Protein AF-A0A377V299-F1 (afdb_monomer)

Nearest PDB structures (foldseek):
  6hs7-assembly1_E  TM=8.917E-01  e=4.882E-14  Escherichia coli
  6ixh-assembly1_P  TM=7.081E-01  e=1.708E-14  Escherichia coli 55989
  6hs7-assembly1_e  TM=6.549E-01  e=1.265E-14  Escherichia coli
  4y7l-assembly1_A  TM=9.624E-01  e=2.281E-08  Escherichia coli 2-156-04_S3_C3
  4y7o-assembly2_B  TM=9.492E-01  e=3.954E-08  Escherichia coli 1-176-05_S3_C1

pLDDT: mean 81.47, std 17.48, range [29.92, 97.56]

InterPro domains:
 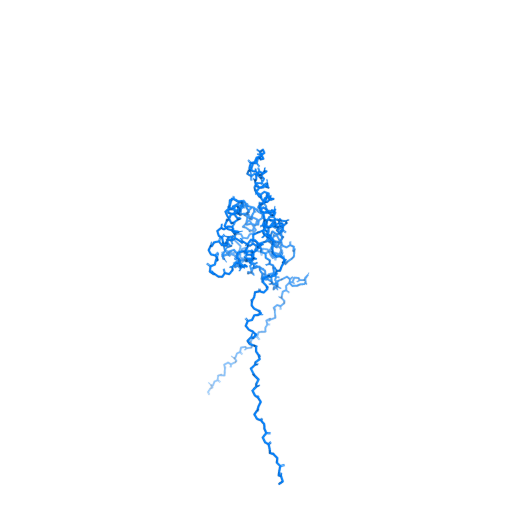 IPR048677 Type VI secretion system component TssM1, helical domain [PF21070] (110-214)
  IPR053156 Type VI secretion system TssM-like [PTHR36153] (18-220)

Mean predicted aligned error: 11.97 Å

Solvent-accessible surface area (backbone atoms only — not comparable to full-atom values): 13744 Å² total; per-residue (Å²): 136,90,85,85,87,82,91,75,91,80,90,77,75,86,83,84,76,83,78,79,80,68,63,94,81,76,48,70,70,60,50,54,52,46,54,48,52,50,50,53,54,52,49,51,27,70,69,38,98,53,34,67,62,47,32,36,54,53,32,45,30,39,29,35,54,70,47,61,68,64,57,51,41,39,53,50,18,46,52,56,16,59,68,63,37,79,93,36,35,70,59,23,38,60,71,41,30,43,63,52,51,55,55,43,54,68,38,38,58,68,29,53,52,54,48,51,53,47,47,41,64,72,45,50,53,54,48,46,74,68,38,66,71,12,24,91,81,29,102,45,94,44,71,49,57,64,74,63,50,44,53,36,38,28,85,81,74,3,54,53,42,44,45,44,61,59,54,28,42,28,31,35,44,74,58,91,68,36,69,43,71,32,75,81,62,28,75,86,66,76,78,58,68,66,58,50,51,52,56,32,52,42,34,51,49,25,58,62,52,54,53,81,95,50,88,62,72,84,82,84,84,78,85,78,80,79,79,78,80,79,81,81,128

Secondary structure (DSSP, 8-state):
------------------S----TT--HHHHHHHHHHHHHHHHHHHTSSSHHHHHHHHHHHHHTT--HHHHHHHHHHHHHHHHT-GGGHHHHIIIIIHHHHHHHHHHHHHHHHHHHHHHIIIIIHHHHHHHTT-BTTSS-SSBPPHHHHHHHH-TTTSHHHHHHHHHSTTTEEEETTEEEE-TTT-TT----HHHHHHHHHHHHHHHHH-STTSS---PPP-PPPP-------

Radius of gyration: 29.55 Å; Cα contacts (8 Å, |Δi|>4): 195; chains: 1; bounding box: 94×37×103 Å

Foldseek 3Di:
DDDDDDDDDDPDDDPPPPPDPLDPPQDPVVLVVLVVVVVVLLVCLVPDPHNPVSLLVVLQCLQLQNDPRLLVSLVSLQSQLVSVDPVCNVVSCVPRHVVSLVSCCVSHVVNVVVLVVVCCVQAVVVVCVQPPQAPPVDPHPHHGDPVSLCCAQACCRHSVNCSCNRRRVNQWDDDPLAIDGPPSSCSPPDDDPVVRVVNSVSSVVNCQQPPPDDGDDDDDDDDDDDPPDDDDD

Sequence (233 aa):
MTRSAHCSSWMGKNTGSNVMSADSTLSLQTYLTRITRVRLRLQQVANASDPQEMMQVLAQTVFQGKSVDLTDTQQYGSLISASLGEEWSGFGNTLFVQPLTQAWETVLLPSAASLNDKWRRSVVANWHTAFDGRFPFAASKSDASLPMLAEFVRKDSGRIERFLTTELNGVLHKEGSQWVPDKVNSHGLVFNPAFLRAINQLSQLSDILFTDGSQGSALSYRPGLPRRLSRHS

Organism: Klebsiella pneumoniae (NCBI:txid573)

Structure (mmCIF, N/CA/C/O backbone):
data_AF-A0A377V299-F1
#
_entry.id   AF-A0A377V299-F1
#
loop_
_atom_site.group_PDB
_atom_site.id
_atom_site.type_symbol
_atom_site.label_atom_id
_atom_site.label_alt_id
_atom_site.label_com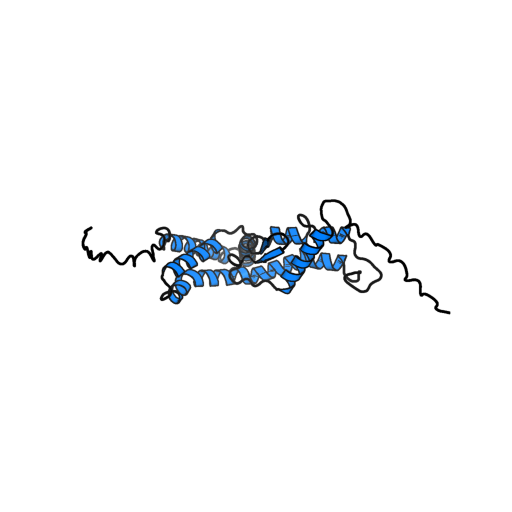p_id
_atom_site.label_asym_id
_atom_site.label_entity_id
_atom_site.label_seq_id
_atom_site.pdbx_PDB_ins_code
_atom_site.Cartn_x
_atom_site.Cartn_y
_atom_site.Cartn_z
_atom_site.occupancy
_atom_site.B_iso_or_equiv
_atom_site.auth_seq_id
_atom_site.auth_comp_id
_atom_site.auth_asym_id
_atom_site.auth_atom_id
_atom_site.pdbx_PDB_model_num
ATOM 1 N N . MET A 1 1 ? 35.468 -9.508 73.009 1.00 36.03 1 MET A N 1
ATOM 2 C CA . MET A 1 1 ? 34.507 -8.467 73.428 1.00 36.03 1 MET A CA 1
ATOM 3 C C . MET A 1 1 ? 33.203 -8.656 72.660 1.00 36.03 1 MET A C 1
ATOM 5 O O . MET A 1 1 ? 33.144 -8.373 71.478 1.00 36.03 1 MET A O 1
ATOM 9 N N . THR A 1 2 ? 32.240 -9.276 73.343 1.00 38.12 2 THR A N 1
ATOM 10 C CA . THR A 1 2 ? 30.799 -8.962 73.425 1.00 38.12 2 THR A CA 1
ATOM 11 C C . THR A 1 2 ? 30.045 -8.372 72.220 1.00 38.12 2 THR A C 1
ATOM 13 O O . THR A 1 2 ? 30.254 -7.213 71.882 1.00 38.12 2 THR A O 1
ATOM 16 N N . ARG A 1 3 ? 29.027 -9.112 71.740 1.00 33.38 3 ARG A N 1
ATOM 17 C CA . ARG A 1 3 ? 27.574 -8.771 71.650 1.00 33.38 3 ARG A CA 1
ATOM 18 C C . ARG A 1 3 ? 26.946 -9.552 70.483 1.00 33.38 3 ARG A C 1
ATOM 20 O O . ARG A 1 3 ? 27.428 -9.465 69.368 1.00 33.38 3 ARG A O 1
ATOM 27 N N . SER A 1 4 ? 26.045 -10.501 70.732 1.00 35.62 4 SER A N 1
ATOM 28 C CA . SER A 1 4 ? 24.626 -10.385 71.130 1.00 35.62 4 SER A CA 1
ATOM 29 C C . SER A 1 4 ? 23.685 -10.395 69.920 1.00 35.62 4 SER A C 1
ATOM 31 O O . SER A 1 4 ? 23.888 -9.678 68.949 1.00 35.62 4 SER A O 1
ATOM 33 N N . ALA A 1 5 ? 22.671 -11.250 70.050 1.00 41.12 5 ALA A N 1
ATOM 34 C CA . ALA A 1 5 ? 21.601 -11.610 69.129 1.00 41.12 5 ALA A CA 1
ATOM 35 C C . ALA A 1 5 ? 20.814 -10.436 68.522 1.00 41.12 5 ALA A C 1
ATOM 37 O O . ALA A 1 5 ? 20.719 -9.385 69.145 1.00 41.12 5 ALA A O 1
ATOM 38 N N . HIS A 1 6 ? 20.141 -10.680 67.390 1.00 40.47 6 HIS A N 1
ATOM 39 C CA . HIS A 1 6 ? 18.683 -10.518 67.295 1.00 40.47 6 HIS A CA 1
ATOM 40 C C . HIS A 1 6 ? 18.124 -11.155 66.012 1.00 40.47 6 HIS A C 1
ATOM 42 O O . HIS A 1 6 ? 18.450 -10.762 64.896 1.00 40.47 6 HIS A O 1
ATOM 48 N N . CYS A 1 7 ? 17.253 -12.145 66.204 1.00 37.38 7 CYS A N 1
ATOM 49 C CA . CYS A 1 7 ? 16.296 -12.616 65.214 1.00 37.38 7 CYS A CA 1
ATOM 50 C C . CYS A 1 7 ? 15.138 -11.611 65.170 1.00 37.38 7 CYS A C 1
ATOM 52 O O . CYS A 1 7 ? 14.524 -11.354 66.206 1.00 37.38 7 CYS A O 1
ATOM 54 N N . SER A 1 8 ? 14.834 -11.075 63.988 1.00 45.50 8 SER A N 1
ATOM 55 C CA . SER A 1 8 ? 13.644 -10.257 63.745 1.00 45.50 8 SER A CA 1
ATOM 56 C C . SER A 1 8 ? 12.962 -10.749 62.476 1.00 45.50 8 SER A C 1
ATOM 58 O O . SER A 1 8 ? 13.394 -10.474 61.360 1.00 45.50 8 SER A O 1
ATOM 60 N N . SER A 1 9 ? 11.891 -11.507 62.692 1.00 36.16 9 SER A N 1
ATOM 61 C CA . SER A 1 9 ? 10.875 -11.862 61.710 1.00 36.16 9 SER A CA 1
ATOM 62 C C . SER A 1 9 ? 10.322 -10.602 61.038 1.00 36.16 9 SER A C 1
ATOM 64 O O . SER A 1 9 ? 9.705 -9.772 61.704 1.00 36.16 9 SER A O 1
ATOM 66 N N . TRP A 1 10 ? 10.489 -10.495 59.720 1.00 29.92 10 TRP A N 1
ATOM 67 C CA . TRP A 1 10 ? 9.717 -9.592 58.868 1.00 29.92 10 TRP A CA 1
ATOM 68 C C . TRP A 1 10 ? 8.840 -10.426 57.939 1.00 29.92 10 TRP A C 1
ATOM 70 O O . TRP A 1 10 ? 9.228 -10.824 56.845 1.00 29.92 10 TRP A O 1
ATOM 80 N N . MET A 1 11 ? 7.630 -10.699 58.420 1.00 47.78 11 MET A N 1
ATOM 81 C CA . MET A 1 11 ? 6.495 -11.084 57.596 1.00 47.78 11 MET A CA 1
ATOM 82 C C . MET A 1 11 ? 5.850 -9.774 57.135 1.00 47.78 11 MET A C 1
ATOM 84 O O . MET A 1 11 ? 5.332 -9.012 57.948 1.00 47.78 11 MET A O 1
ATOM 88 N N . GLY A 1 12 ? 5.951 -9.467 55.842 1.00 33.38 12 GLY A N 1
ATOM 89 C CA . GLY A 1 12 ? 5.583 -8.156 55.313 1.00 33.38 12 GLY A CA 1
ATOM 90 C C . GLY A 1 12 ? 5.259 -8.189 53.828 1.00 33.38 12 GLY A C 1
ATOM 91 O O . GLY A 1 12 ? 6.051 -7.734 53.020 1.00 33.38 12 GLY A O 1
ATOM 92 N N . LYS A 1 13 ? 4.055 -8.692 53.534 1.00 39.28 13 LYS A N 1
ATOM 93 C CA . LYS A 1 13 ? 3.216 -8.423 52.355 1.00 39.28 13 LYS A CA 1
ATOM 94 C C . LYS A 1 13 ? 3.782 -8.808 50.984 1.00 39.28 13 LYS A C 1
ATOM 96 O O . LYS A 1 13 ? 4.502 -8.070 50.329 1.00 39.28 13 LYS A O 1
ATOM 101 N N . ASN A 1 14 ? 3.272 -9.950 50.537 1.00 39.88 14 ASN A N 1
ATOM 102 C CA . ASN A 1 14 ? 3.029 -10.328 49.154 1.00 39.88 14 ASN A CA 1
ATOM 103 C C . ASN A 1 14 ? 2.638 -9.099 48.299 1.00 39.88 14 ASN A C 1
ATOM 105 O O . ASN A 1 14 ? 1.485 -8.675 48.312 1.00 39.88 14 ASN A O 1
ATOM 109 N N . THR A 1 15 ? 3.579 -8.520 47.553 1.00 43.50 15 THR A N 1
ATOM 110 C CA . THR A 1 15 ? 3.299 -7.571 46.463 1.00 43.50 15 THR A CA 1
ATOM 111 C C . THR A 1 15 ? 2.922 -8.346 45.200 1.00 43.50 15 THR A C 1
ATOM 113 O O . THR A 1 15 ? 3.448 -8.132 44.115 1.00 43.50 15 THR A O 1
ATOM 116 N N . GLY A 1 16 ? 1.978 -9.273 45.352 1.00 39.50 16 GLY A N 1
ATOM 117 C CA . GLY A 1 16 ? 1.253 -9.910 44.260 1.00 39.50 16 GLY A CA 1
ATOM 118 C C . GLY A 1 16 ? 0.017 -9.086 43.923 1.00 39.50 16 GLY A C 1
ATOM 119 O O . GLY A 1 16 ? -1.097 -9.556 44.103 1.00 39.50 16 GLY A O 1
ATOM 120 N N . SER A 1 17 ? 0.210 -7.830 43.526 1.00 41.66 17 SER A N 1
ATOM 121 C CA . SER A 1 17 ? -0.861 -6.963 43.021 1.00 41.66 17 SER A CA 1
ATOM 122 C C . SER A 1 17 ? -0.253 -5.729 42.356 1.00 41.66 17 SER A C 1
ATOM 124 O O . SER A 1 17 ? -0.378 -4.611 42.847 1.00 41.66 17 SER A O 1
ATOM 126 N N . ASN A 1 18 ? 0.473 -5.945 41.261 1.00 44.09 18 ASN A N 1
ATOM 127 C CA . ASN A 1 18 ? 0.695 -4.892 40.265 1.00 44.09 18 ASN A CA 1
ATOM 128 C C . ASN A 1 18 ? 0.620 -5.438 38.832 1.00 44.09 18 ASN A C 1
ATOM 130 O O . ASN A 1 18 ? 1.271 -4.942 37.918 1.00 44.09 18 ASN A O 1
ATOM 134 N N . VAL A 1 19 ? -0.173 -6.492 38.647 1.00 43.88 19 VAL A N 1
ATOM 135 C CA . VAL A 1 19 ? -0.587 -6.970 37.331 1.00 43.88 19 VAL A CA 1
ATOM 136 C C . VAL A 1 19 ? -2.061 -6.597 37.231 1.00 43.88 19 VAL A C 1
ATOM 138 O O . VAL A 1 19 ? -2.842 -7.002 38.086 1.00 43.88 19 VAL A O 1
ATOM 141 N N . MET A 1 20 ? -2.404 -5.798 36.219 1.00 44.41 20 MET A N 1
ATOM 142 C CA . MET A 1 20 ? -3.752 -5.308 35.885 1.00 44.41 20 MET A CA 1
ATOM 143 C C . MET A 1 20 ? -4.236 -4.040 36.609 1.00 44.41 20 MET A C 1
ATOM 145 O O . MET A 1 20 ? -5.347 -3.989 37.125 1.00 44.41 20 MET A O 1
ATOM 149 N N . SER A 1 21 ? -3.484 -2.944 36.487 1.00 38.72 21 SER A N 1
ATOM 150 C CA . SER A 1 21 ? -4.157 -1.705 36.073 1.00 38.72 21 SER A CA 1
ATOM 151 C C . SER A 1 21 ? -4.278 -1.767 34.554 1.00 38.72 21 SER A C 1
ATOM 153 O O . SER A 1 21 ? -3.408 -1.279 33.837 1.00 38.72 21 SER A O 1
ATOM 155 N N . ALA A 1 22 ? -5.312 -2.4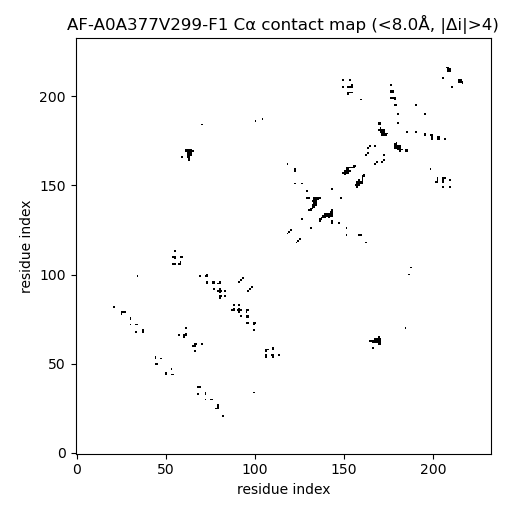56 34.059 1.00 47.78 22 ALA A N 1
ATOM 156 C CA . ALA A 1 22 ? -5.795 -2.178 32.716 1.00 47.78 22 ALA A CA 1
ATOM 157 C C . ALA A 1 22 ? -6.179 -0.698 32.730 1.00 47.78 22 ALA A C 1
ATOM 159 O O . ALA A 1 22 ? -7.026 -0.272 33.514 1.00 47.78 22 ALA A O 1
ATOM 160 N N . ASP A 1 23 ? -5.416 0.067 31.968 1.00 47.12 23 ASP A N 1
ATOM 161 C CA . ASP A 1 23 ? -5.465 1.509 31.849 1.00 47.12 23 ASP A CA 1
ATOM 162 C C . ASP A 1 23 ? -6.925 2.000 31.884 1.00 47.12 23 ASP A C 1
ATOM 164 O O . ASP A 1 23 ? -7.756 1.573 31.077 1.00 47.12 23 ASP A O 1
ATOM 168 N N . SER A 1 24 ? -7.268 2.886 32.823 1.00 53.62 24 SER A N 1
ATOM 169 C CA . SER A 1 24 ? -8.617 3.460 33.004 1.00 53.62 24 SER A CA 1
ATOM 170 C C . SER A 1 24 ? -9.062 4.365 31.836 1.00 53.62 24 SER A C 1
ATOM 172 O O . SER A 1 24 ? -9.975 5.181 31.959 1.00 53.62 24 SER A O 1
ATOM 174 N N . THR A 1 25 ? -8.410 4.212 30.686 1.00 68.25 25 THR A N 1
ATOM 175 C CA . THR A 1 25 ? -8.540 4.956 29.436 1.00 68.25 25 THR A CA 1
ATOM 176 C C . THR A 1 25 ? -9.356 4.188 28.382 1.00 68.25 25 THR A C 1
ATOM 178 O O . THR A 1 25 ? -9.841 4.782 27.413 1.00 68.25 25 THR A O 1
ATOM 181 N N . LEU A 1 26 ? -9.564 2.876 28.564 1.00 86.38 26 LEU A N 1
ATOM 182 C CA . LEU A 1 26 ? -10.369 2.038 27.674 1.00 86.38 26 LEU A CA 1
ATOM 183 C C . LEU A 1 26 ? -11.851 2.031 28.094 1.00 86.38 26 LEU A C 1
ATOM 185 O O . LEU A 1 26 ? -12.203 1.674 29.213 1.00 86.38 26 LEU A O 1
ATOM 189 N N . SER A 1 27 ? -12.744 2.425 27.182 1.00 90.06 27 SER A N 1
ATOM 190 C CA . SER A 1 27 ? -14.180 2.592 27.421 1.00 90.06 27 SER A CA 1
ATOM 191 C C . SER A 1 27 ? -15.004 1.895 26.343 1.00 90.06 27 SER A C 1
ATOM 193 O O . SER A 1 27 ? -14.893 2.189 25.148 1.00 90.06 27 SER A O 1
ATOM 195 N N . LEU A 1 28 ? -15.915 1.022 26.780 1.00 90.75 28 LEU A N 1
ATOM 196 C CA . LEU A 1 28 ? -16.904 0.391 25.906 1.00 90.75 28 LEU A CA 1
ATOM 197 C C . LEU A 1 28 ? -17.783 1.433 25.204 1.00 90.75 28 LEU A C 1
ATOM 199 O O . LEU A 1 28 ? -18.144 1.266 24.044 1.00 90.75 28 LEU A O 1
ATOM 203 N N . GLN A 1 29 ? -18.106 2.530 25.883 1.00 92.38 29 GLN A N 1
ATOM 204 C CA . GLN A 1 29 ? -18.933 3.597 25.323 1.00 92.38 29 GLN A CA 1
ATOM 205 C C . GLN A 1 29 ? -18.211 4.308 24.170 1.00 92.38 29 GLN A C 1
ATOM 207 O O . GLN A 1 29 ? -18.812 4.584 23.126 1.00 92.38 29 GLN A O 1
ATOM 212 N N . THR A 1 30 ? -16.898 4.513 24.315 1.00 91.62 30 THR A N 1
ATOM 213 C CA . THR A 1 30 ? -16.032 5.000 23.234 1.00 91.62 30 THR A CA 1
ATOM 214 C C . THR A 1 30 ? -16.011 4.012 22.070 1.00 91.62 30 THR A C 1
ATOM 216 O O . THR A 1 30 ? -16.196 4.427 20.925 1.00 91.62 30 THR A O 1
ATOM 219 N N . TYR A 1 31 ? -15.860 2.711 22.340 1.00 91.44 31 TYR A N 1
ATOM 220 C CA . TYR A 1 31 ? -15.906 1.678 21.300 1.00 91.44 31 TYR A CA 1
ATOM 221 C C . TYR A 1 31 ? -17.246 1.670 20.548 1.00 91.44 31 TYR A C 1
ATOM 223 O O . TYR A 1 31 ? -17.258 1.748 19.321 1.00 91.44 31 TYR A O 1
ATOM 231 N N . LEU A 1 32 ? -18.375 1.652 21.264 1.00 92.00 32 LEU A N 1
ATOM 232 C CA . LEU A 1 32 ? -19.720 1.643 20.678 1.00 92.00 32 LEU A CA 1
ATOM 233 C C . LEU A 1 32 ? -19.974 2.875 19.803 1.00 92.00 32 LEU A C 1
ATOM 235 O O . LEU A 1 32 ? -20.569 2.770 18.729 1.00 92.00 32 LEU A O 1
ATOM 239 N N . THR A 1 33 ? -19.475 4.038 20.221 1.00 92.00 33 THR A N 1
ATOM 240 C CA . THR A 1 33 ? -19.553 5.267 19.421 1.00 92.00 33 THR A CA 1
ATOM 241 C C . THR A 1 33 ? -18.748 5.133 18.127 1.00 92.00 33 THR A C 1
ATOM 243 O O . THR A 1 33 ? -19.246 5.450 17.044 1.00 92.00 33 THR A O 1
ATOM 246 N N . ARG A 1 34 ? -17.517 4.617 18.220 1.00 90.94 34 ARG A N 1
ATOM 247 C CA . ARG A 1 34 ? -16.621 4.409 17.075 1.00 90.94 34 ARG A CA 1
ATOM 248 C C . ARG A 1 34 ? -17.184 3.398 16.070 1.00 90.94 34 ARG A C 1
ATOM 250 O O . ARG A 1 34 ? -17.306 3.721 14.889 1.00 90.94 34 ARG A O 1
ATOM 257 N N . ILE A 1 35 ? -17.622 2.221 16.523 1.00 89.81 35 ILE A N 1
ATOM 258 C CA . ILE A 1 35 ? -18.206 1.203 15.631 1.00 89.81 35 ILE A CA 1
ATOM 259 C C . ILE A 1 35 ? -19.529 1.668 15.013 1.00 89.81 35 ILE A C 1
ATOM 261 O O . ILE A 1 35 ? -19.818 1.354 13.859 1.00 89.81 35 ILE A O 1
ATOM 265 N N . THR A 1 36 ? -20.312 2.483 15.726 1.00 90.31 36 THR A N 1
ATOM 266 C CA . THR A 1 36 ? -21.523 3.089 15.157 1.00 90.31 36 THR A CA 1
ATOM 267 C C . THR A 1 36 ? -21.177 4.056 14.026 1.00 90.31 36 THR A C 1
ATOM 269 O O . THR A 1 36 ? -21.828 4.017 12.984 1.00 90.31 36 THR A O 1
ATOM 272 N N . ARG A 1 37 ? -20.122 4.875 14.167 1.00 89.19 37 ARG A N 1
ATOM 273 C CA . ARG A 1 37 ? -19.648 5.752 13.081 1.00 89.19 37 ARG A CA 1
ATOM 274 C C . ARG A 1 37 ? -19.229 4.948 11.851 1.00 89.19 37 ARG A C 1
ATOM 276 O O . ARG A 1 37 ? -19.645 5.286 10.744 1.00 89.19 37 ARG A O 1
ATOM 283 N N . VAL A 1 38 ? -18.478 3.863 12.050 1.00 87.62 38 VAL A N 1
ATOM 284 C CA . VAL A 1 38 ? -18.101 2.931 10.976 1.00 87.62 38 VAL A CA 1
ATOM 285 C C . VAL A 1 38 ? -19.343 2.374 10.281 1.00 87.62 38 VAL A C 1
ATOM 287 O O . VAL A 1 38 ? -19.471 2.486 9.063 1.00 87.62 38 VAL A O 1
ATOM 290 N N . ARG A 1 39 ? -20.301 1.842 11.046 1.00 88.25 39 ARG A N 1
ATOM 291 C CA . ARG A 1 39 ? -21.553 1.302 10.505 1.00 88.25 39 ARG A CA 1
ATOM 292 C C . ARG A 1 39 ? -22.313 2.339 9.683 1.00 88.25 39 ARG A C 1
ATOM 294 O O . ARG A 1 39 ? -22.741 2.030 8.576 1.00 88.25 39 ARG A O 1
ATOM 301 N N . LEU A 1 40 ? -22.474 3.556 10.201 1.00 90.12 40 LEU A N 1
ATOM 302 C CA . LEU A 1 40 ? -23.169 4.633 9.495 1.00 90.12 40 LEU A CA 1
ATOM 303 C C . LEU A 1 40 ? -22.446 5.008 8.200 1.00 90.12 40 LEU A C 1
ATOM 305 O O . LEU A 1 40 ? -23.098 5.221 7.180 1.00 90.12 40 LEU A O 1
ATOM 309 N N . ARG A 1 41 ? -21.108 5.033 8.200 1.00 86.62 41 ARG A N 1
ATOM 310 C CA . ARG A 1 41 ? -20.330 5.293 6.986 1.00 86.62 41 ARG A CA 1
ATOM 311 C C . ARG A 1 41 ? -20.538 4.204 5.934 1.00 86.62 41 ARG A C 1
ATOM 313 O O . ARG A 1 41 ? -20.754 4.525 4.772 1.00 86.62 41 ARG A O 1
ATOM 320 N N . LEU A 1 42 ? -20.541 2.935 6.331 1.00 86.62 42 LEU A N 1
ATOM 321 C CA . LEU A 1 42 ? -20.817 1.818 5.421 1.00 86.62 42 LEU A CA 1
ATOM 322 C C . LEU A 1 42 ? -22.259 1.840 4.905 1.00 86.62 42 LEU A C 1
ATOM 324 O O . LEU A 1 42 ? -22.497 1.563 3.734 1.00 86.62 42 LEU A O 1
ATOM 328 N N . GLN A 1 43 ? -23.220 2.235 5.742 1.00 89.50 43 GLN A N 1
ATOM 329 C CA . GLN A 1 43 ? -24.602 2.443 5.307 1.00 89.50 43 GLN A CA 1
ATOM 330 C C . GLN A 1 43 ? -24.723 3.591 4.296 1.00 89.50 43 GLN A C 1
ATOM 332 O O . GLN A 1 43 ? -25.501 3.478 3.355 1.00 89.50 43 GLN A O 1
ATOM 337 N N . GLN A 1 44 ? -23.947 4.671 4.441 1.00 88.75 44 GLN A N 1
ATOM 338 C CA . GLN A 1 44 ? -23.892 5.738 3.433 1.00 88.75 44 GLN A CA 1
ATOM 339 C C . GLN A 1 44 ? -23.362 5.224 2.092 1.00 88.75 44 GLN A C 1
ATOM 341 O O . GLN A 1 44 ? -23.912 5.584 1.059 1.00 88.75 44 GLN A O 1
ATOM 346 N N . VAL A 1 45 ? -22.333 4.369 2.105 1.00 88.12 45 VAL A N 1
ATOM 347 C CA . VAL A 1 45 ? -21.810 3.722 0.889 1.00 88.12 45 VAL A CA 1
ATOM 348 C C . VAL A 1 45 ? -22.882 2.840 0.250 1.00 88.12 45 VAL A C 1
ATOM 350 O O . VAL A 1 45 ? -23.150 2.968 -0.938 1.00 88.12 45 VAL A O 1
ATOM 353 N N . ALA A 1 46 ? -23.531 1.981 1.039 1.00 87.94 46 ALA A N 1
ATOM 354 C CA . ALA A 1 46 ? -24.544 1.050 0.544 1.00 87.94 46 ALA A CA 1
ATOM 355 C C . ALA A 1 46 ? -25.776 1.752 -0.054 1.00 87.94 46 ALA A C 1
ATOM 357 O O . ALA A 1 46 ? -26.384 1.228 -0.981 1.00 87.94 46 ALA A O 1
ATOM 358 N N . ASN A 1 47 ? -26.127 2.934 0.461 1.00 92.00 47 ASN A N 1
ATOM 359 C CA . ASN A 1 47 ? -27.266 3.732 0.002 1.00 92.00 47 ASN A CA 1
ATOM 360 C C . ASN A 1 47 ? -26.880 4.834 -1.004 1.00 92.00 47 ASN A C 1
ATOM 362 O O . ASN A 1 47 ? -27.720 5.670 -1.339 1.00 92.00 47 ASN A O 1
ATOM 366 N N . ALA A 1 48 ? -25.620 4.892 -1.447 1.00 92.62 48 ALA A N 1
ATOM 367 C CA . ALA A 1 48 ? -25.181 5.864 -2.443 1.00 92.62 48 ALA A CA 1
ATOM 368 C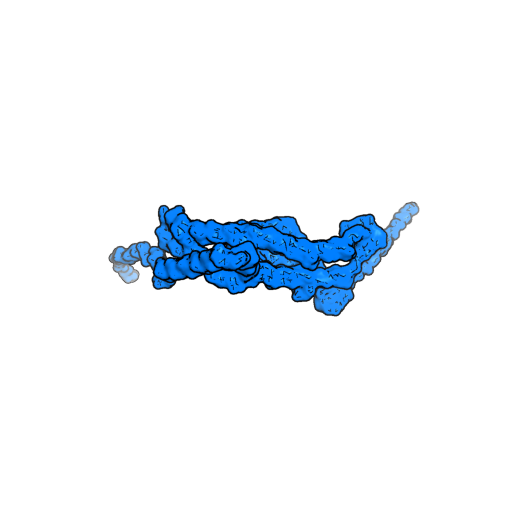 C . ALA A 1 48 ? -25.821 5.580 -3.813 1.00 92.62 48 ALA A C 1
ATOM 370 O O . ALA A 1 48 ? -26.220 4.455 -4.107 1.00 92.62 48 ALA A O 1
ATOM 371 N N . SER A 1 49 ? -25.880 6.596 -4.678 1.00 93.50 49 SER A N 1
ATOM 372 C CA . SER A 1 49 ? -26.327 6.428 -6.068 1.00 93.50 49 SER A CA 1
ATOM 373 C C . SER A 1 49 ? -25.417 5.489 -6.866 1.00 93.50 49 SER A C 1
ATOM 375 O O . SER A 1 49 ? -25.904 4.752 -7.716 1.00 93.50 49 SER A O 1
ATOM 377 N N . ASP A 1 50 ? -24.116 5.498 -6.557 1.00 92.44 50 ASP A N 1
ATOM 378 C CA . ASP A 1 50 ? -23.137 4.518 -7.028 1.00 92.44 50 ASP A CA 1
ATOM 379 C C . ASP A 1 50 ? -22.381 3.917 -5.822 1.00 92.44 50 ASP A C 1
ATOM 381 O O . ASP A 1 50 ? -21.380 4.473 -5.350 1.00 92.44 50 ASP A O 1
ATOM 385 N N . PRO A 1 51 ? -22.873 2.794 -5.263 1.00 88.56 51 PRO A N 1
ATOM 386 C CA . PRO A 1 51 ? -22.232 2.136 -4.128 1.00 88.56 51 PRO A CA 1
ATOM 387 C C . PRO A 1 51 ? -20.837 1.593 -4.445 1.00 88.56 51 PRO A C 1
ATOM 389 O O . PRO A 1 51 ? -19.990 1.528 -3.553 1.00 88.56 51 PRO A O 1
ATOM 392 N N . GLN A 1 52 ? -20.584 1.191 -5.696 1.00 85.69 52 GLN A N 1
ATOM 393 C CA . GLN A 1 52 ? -19.305 0.601 -6.086 1.00 85.69 52 GLN A CA 1
ATOM 394 C C . GLN A 1 52 ? -18.213 1.666 -6.139 1.00 85.69 52 GLN A C 1
ATOM 396 O O . GLN A 1 52 ? -17.133 1.459 -5.583 1.00 85.69 52 GLN A O 1
ATOM 401 N N . GLU A 1 53 ? -18.499 2.817 -6.747 1.00 88.44 53 GLU A N 1
ATOM 402 C CA . GLU A 1 53 ? -17.568 3.944 -6.788 1.00 88.44 53 GLU A CA 1
ATOM 403 C C . GLU A 1 53 ? -17.246 4.445 -5.373 1.00 88.44 53 GLU A C 1
ATOM 405 O O . GLU A 1 53 ? -16.078 4.565 -4.994 1.00 88.44 53 GLU A O 1
ATOM 410 N N . MET A 1 54 ? -18.270 4.657 -4.539 1.00 88.56 54 MET A N 1
ATOM 411 C CA . MET A 1 54 ? -18.069 5.153 -3.175 1.00 88.56 54 MET A CA 1
ATOM 412 C C . MET A 1 54 ? -17.269 4.163 -2.306 1.00 88.56 54 MET A C 1
ATOM 414 O O . MET A 1 54 ? -16.454 4.578 -1.476 1.00 88.56 54 MET A O 1
ATOM 418 N N . MET A 1 55 ? -17.457 2.854 -2.505 1.00 87.00 55 MET A N 1
ATOM 419 C CA . MET A 1 55 ? -16.671 1.823 -1.822 1.00 87.00 55 MET A CA 1
ATOM 420 C C . MET A 1 55 ? -15.192 1.877 -2.219 1.00 87.00 55 MET A C 1
ATOM 422 O O . MET A 1 55 ? -14.325 1.800 -1.346 1.00 87.00 55 MET A O 1
ATOM 426 N N . GLN A 1 56 ? -14.901 2.079 -3.509 1.00 86.19 56 GLN A N 1
ATOM 427 C CA . GLN A 1 56 ? -13.528 2.246 -3.990 1.00 86.19 56 GLN A CA 1
ATOM 428 C C . GLN A 1 56 ? -12.873 3.492 -3.396 1.00 86.19 56 GLN A C 1
ATOM 430 O O . GLN A 1 56 ? -11.730 3.421 -2.946 1.00 86.19 56 GLN A O 1
ATOM 435 N N . VAL A 1 57 ? -13.596 4.615 -3.331 1.00 87.50 57 VAL A N 1
ATOM 436 C CA . VAL A 1 57 ? -13.102 5.848 -2.699 1.00 87.50 57 VAL A CA 1
ATOM 437 C C . VAL A 1 57 ? -12.777 5.608 -1.225 1.00 87.50 57 VAL A C 1
ATOM 439 O O . VAL A 1 57 ? -11.703 5.996 -0.761 1.00 87.50 57 VAL A O 1
ATOM 442 N N . LEU A 1 58 ? -13.658 4.928 -0.484 1.00 85.50 58 LEU A N 1
ATOM 443 C CA . LEU A 1 58 ? -13.425 4.610 0.925 1.00 85.50 58 LEU A CA 1
ATOM 444 C C . LEU A 1 58 ? -12.160 3.762 1.109 1.00 85.50 58 LEU A C 1
ATOM 446 O O . LEU A 1 58 ? -11.274 4.133 1.878 1.00 85.50 58 LEU A O 1
ATOM 450 N N . ALA A 1 59 ? -12.029 2.663 0.372 1.00 86.25 59 ALA A N 1
ATOM 451 C CA . ALA A 1 59 ? -10.841 1.820 0.448 1.00 86.25 59 ALA A CA 1
ATOM 452 C C . ALA A 1 59 ? -9.568 2.549 0.004 1.00 86.25 59 ALA A C 1
ATOM 454 O O . ALA A 1 59 ? -8.506 2.367 0.594 1.00 86.25 59 ALA A O 1
ATOM 455 N N . GLN A 1 60 ? -9.662 3.425 -0.996 1.00 87.81 60 GLN A N 1
ATOM 456 C CA . GLN A 1 60 ? -8.532 4.235 -1.420 1.00 87.81 60 GLN A CA 1
ATOM 457 C C . GLN A 1 60 ? -8.075 5.160 -0.288 1.00 87.81 60 GLN A C 1
ATOM 459 O O . GLN A 1 60 ? -6.883 5.239 -0.021 1.00 87.81 60 GLN A O 1
ATOM 464 N N . THR A 1 61 ? -8.983 5.797 0.457 1.00 87.25 61 THR A N 1
ATOM 465 C CA . THR A 1 61 ? -8.568 6.605 1.618 1.00 87.25 61 THR A CA 1
ATOM 466 C C . THR A 1 61 ? -7.847 5.789 2.690 1.00 87.25 61 THR A C 1
ATOM 468 O O . THR A 1 61 ? -6.940 6.314 3.331 1.00 87.25 61 THR A O 1
ATOM 471 N N . VAL A 1 62 ? -8.192 4.510 2.854 1.00 85.50 62 VAL A N 1
ATOM 472 C CA . VAL A 1 62 ? -7.466 3.582 3.730 1.00 85.50 62 VAL A CA 1
ATOM 473 C C . VAL A 1 62 ? -6.064 3.303 3.190 1.00 85.50 62 VAL A C 1
ATOM 475 O O . VAL A 1 62 ? -5.090 3.539 3.898 1.00 85.50 62 VAL A O 1
ATOM 478 N N . PHE A 1 63 ? -5.934 2.872 1.931 1.00 88.00 63 PHE A N 1
ATOM 479 C CA . PHE A 1 63 ? -4.626 2.563 1.338 1.00 88.00 63 PHE A CA 1
ATOM 480 C C . PHE A 1 63 ? -3.690 3.771 1.298 1.00 88.00 63 PHE A C 1
ATOM 482 O O . PHE A 1 63 ? -2.480 3.622 1.419 1.00 88.00 63 PHE A O 1
ATOM 489 N N . GLN A 1 64 ? -4.244 4.977 1.196 1.00 89.62 64 GLN A N 1
ATOM 490 C CA . GLN A 1 64 ? -3.493 6.229 1.229 1.00 89.62 64 GLN A CA 1
ATOM 491 C C . GLN A 1 64 ? -3.136 6.699 2.650 1.00 89.62 64 GLN A C 1
ATOM 493 O O . GLN A 1 64 ? -2.391 7.667 2.795 1.00 89.62 64 GLN A O 1
ATOM 498 N N . GLY A 1 65 ? -3.672 6.061 3.695 1.00 84.94 65 GLY A N 1
ATOM 499 C CA . GLY A 1 65 ? -3.466 6.461 5.092 1.00 84.94 65 GLY A CA 1
ATOM 500 C C . GLY A 1 65 ? -4.241 7.720 5.496 1.00 84.94 65 GLY A C 1
ATOM 501 O O . GLY A 1 65 ? -3.865 8.408 6.438 1.00 84.94 65 GLY A O 1
ATOM 502 N N . LYS A 1 66 ? -5.309 8.057 4.765 1.00 82.31 66 LYS A N 1
ATOM 503 C CA . LYS A 1 66 ? -6.170 9.228 5.014 1.00 82.31 66 LYS A CA 1
ATOM 504 C C . LYS A 1 66 ? -7.393 8.901 5.874 1.00 82.31 66 LYS A C 1
ATOM 506 O O . LYS A 1 66 ? -7.975 9.803 6.470 1.00 82.31 66 LYS A O 1
ATOM 511 N N . SER A 1 67 ? -7.816 7.637 5.912 1.00 67.94 67 SER A N 1
ATOM 512 C CA . SER A 1 67 ? -8.957 7.190 6.716 1.00 67.94 67 SER A CA 1
ATOM 513 C C . SER A 1 67 ? -8.496 6.718 8.091 1.00 67.94 67 SER A C 1
ATOM 515 O O . SER A 1 67 ? -8.080 5.575 8.242 1.00 67.94 67 SER A O 1
ATOM 517 N N . VAL A 1 68 ? -8.657 7.589 9.084 1.00 61.09 68 VAL A N 1
ATOM 518 C CA . VAL A 1 68 ? -8.310 7.335 10.492 1.00 61.09 68 VAL A CA 1
ATOM 519 C C . VAL A 1 68 ? -9.399 6.518 11.214 1.00 61.09 68 VAL A C 1
ATOM 521 O O . VAL A 1 68 ? -9.109 5.735 12.105 1.00 61.09 68 VAL A O 1
ATOM 524 N N . ASP A 1 69 ? -10.674 6.624 10.816 1.00 69.81 69 ASP A N 1
ATOM 525 C CA . ASP A 1 69 ? -11.776 6.084 11.634 1.00 69.81 69 ASP A CA 1
ATOM 526 C C . ASP A 1 69 ? -11.850 4.543 11.673 1.00 69.81 69 ASP A C 1
ATOM 528 O O . ASP A 1 69 ? -12.183 3.978 12.714 1.00 69.81 69 ASP A O 1
ATOM 532 N N . LEU A 1 70 ? -11.582 3.837 10.571 1.00 72.56 70 LEU A N 1
ATOM 533 C CA . LEU A 1 70 ? -11.753 2.375 10.506 1.00 72.56 70 LEU A CA 1
ATOM 534 C C . LEU A 1 70 ? -10.596 1.612 11.171 1.00 72.56 70 LEU A C 1
ATOM 536 O O . LEU A 1 70 ? -10.844 0.770 12.037 1.00 72.56 70 LEU A O 1
ATOM 540 N N . THR A 1 71 ? -9.354 1.936 10.800 1.00 74.00 71 THR A N 1
ATOM 541 C CA . THR A 1 71 ? -8.128 1.324 11.346 1.00 74.00 71 THR A CA 1
ATOM 542 C C . THR A 1 71 ? -8.021 1.560 12.847 1.00 74.00 71 THR A C 1
ATOM 544 O O . THR A 1 71 ? -7.843 0.616 13.617 1.00 74.00 71 THR A O 1
ATOM 547 N N . ASP A 1 72 ? -8.254 2.795 13.296 1.00 81.25 72 ASP A N 1
ATOM 548 C CA . ASP A 1 72 ? -8.162 3.140 14.714 1.00 81.25 72 ASP A CA 1
ATOM 549 C C . ASP A 1 72 ? -9.248 2.449 15.538 1.00 81.25 72 ASP A C 1
ATOM 551 O O . ASP A 1 72 ? -9.032 2.097 16.697 1.00 81.25 72 ASP A O 1
ATOM 555 N N . THR A 1 73 ? -10.440 2.249 14.968 1.00 86.50 73 THR A N 1
ATOM 556 C CA . THR A 1 73 ? -11.527 1.547 15.664 1.00 86.50 73 THR A CA 1
ATOM 557 C C . THR A 1 73 ? -11.212 0.064 15.829 1.00 86.50 73 THR A C 1
ATOM 559 O O . THR A 1 73 ? -11.517 -0.502 16.879 1.00 86.50 73 THR A O 1
ATOM 562 N N . GLN A 1 74 ? -10.562 -0.565 14.847 1.00 83.94 74 GLN A N 1
ATOM 563 C CA . GLN A 1 74 ? -10.127 -1.960 14.945 1.00 83.94 74 GLN A CA 1
ATOM 564 C C . GLN A 1 74 ? -8.980 -2.143 15.940 1.00 83.94 74 GLN A C 1
ATOM 566 O O . GLN A 1 74 ? -9.003 -3.088 16.735 1.00 83.94 74 GLN A O 1
ATOM 571 N N . GLN A 1 75 ? -8.011 -1.225 15.953 1.00 85.75 75 GLN A N 1
ATOM 572 C CA . GLN A 1 75 ? -6.959 -1.202 16.971 1.00 85.75 75 GLN A CA 1
ATOM 573 C C . GLN A 1 75 ? -7.564 -1.026 18.368 1.00 85.75 75 GLN A C 1
ATOM 575 O O . GLN A 1 75 ? -7.253 -1.793 19.277 1.00 85.75 75 GLN A O 1
ATOM 580 N N . TYR A 1 76 ? -8.509 -0.094 18.527 1.00 89.94 76 TYR A N 1
ATOM 581 C CA . TYR A 1 76 ? -9.215 0.102 19.793 1.00 89.94 76 TYR A CA 1
ATOM 582 C C . TYR A 1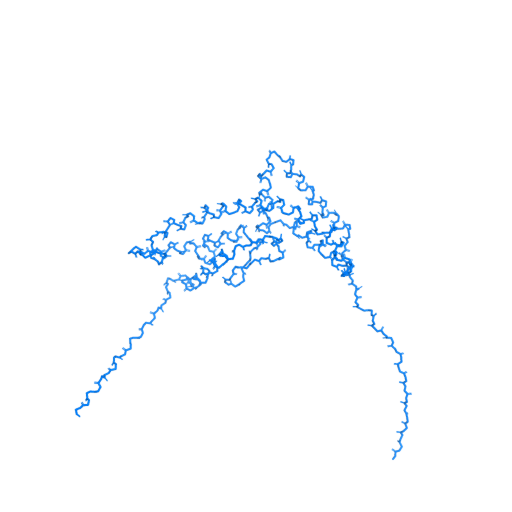 76 ? -10.005 -1.145 20.216 1.00 89.94 76 TYR A C 1
ATOM 584 O O . TYR A 1 76 ? -9.958 -1.540 21.377 1.00 89.94 76 TYR A O 1
ATOM 592 N N . GLY A 1 77 ? -10.685 -1.813 19.278 1.00 90.38 77 GLY A N 1
ATOM 593 C CA . GLY A 1 77 ? -11.367 -3.086 19.523 1.00 90.38 77 GLY A CA 1
ATOM 594 C C . GLY A 1 77 ? -10.413 -4.198 19.966 1.00 90.38 77 GLY A C 1
ATOM 595 O O . GLY A 1 77 ? -10.721 -4.936 20.900 1.00 90.38 77 GLY A O 1
ATOM 596 N N . SER A 1 78 ? -9.224 -4.269 19.359 1.00 90.00 78 SER A N 1
ATOM 597 C CA . SER A 1 78 ? -8.165 -5.210 19.752 1.00 90.00 78 SER A CA 1
ATOM 598 C C . SER A 1 78 ? -7.661 -4.941 21.171 1.00 90.00 78 SER A C 1
ATOM 600 O O . SER A 1 78 ? -7.476 -5.883 21.937 1.00 90.00 78 SER A O 1
ATOM 602 N N . LEU A 1 79 ? -7.505 -3.669 21.556 1.00 91.19 79 LEU A N 1
ATOM 603 C CA . LEU A 1 79 ? -7.118 -3.287 22.919 1.00 91.19 79 LEU A CA 1
ATOM 604 C C . LEU A 1 79 ? -8.196 -3.656 23.945 1.00 91.19 79 LEU A C 1
ATOM 606 O O . LEU A 1 79 ? -7.875 -4.229 24.983 1.00 91.19 79 LEU A O 1
ATOM 610 N N . ILE A 1 80 ? -9.473 -3.392 23.643 1.00 92.00 80 ILE A N 1
ATOM 611 C CA . ILE A 1 80 ? -10.595 -3.803 24.501 1.00 92.00 80 ILE A CA 1
ATOM 612 C C . ILE A 1 80 ? -10.615 -5.329 24.644 1.00 92.00 80 ILE A C 1
ATOM 614 O O . ILE A 1 80 ? -10.689 -5.828 25.762 1.00 92.00 80 ILE A O 1
ATOM 618 N N . SER A 1 81 ? -10.480 -6.074 23.544 1.00 91.94 81 SER A N 1
ATOM 619 C CA . SER A 1 81 ? -10.408 -7.540 23.571 1.00 91.94 81 SER A CA 1
ATOM 620 C C . SER A 1 81 ? -9.249 -8.046 24.430 1.00 91.94 81 SER A C 1
ATOM 622 O O . SER A 1 81 ? -9.439 -8.967 25.218 1.00 91.94 81 SER A O 1
ATOM 624 N N . ALA A 1 82 ? -8.060 -7.455 24.294 1.00 91.00 82 ALA A N 1
ATOM 625 C CA . ALA A 1 82 ? -6.890 -7.830 25.085 1.00 91.00 82 ALA A CA 1
ATOM 626 C C . ALA A 1 82 ? -7.065 -7.496 26.574 1.00 91.00 82 ALA A C 1
ATOM 628 O O . ALA A 1 82 ? -6.578 -8.232 27.429 1.00 91.00 82 ALA A O 1
ATOM 629 N N . SER A 1 83 ? -7.795 -6.422 26.897 1.00 90.69 83 SER A N 1
ATOM 630 C CA . SER A 1 83 ? -8.048 -6.020 28.285 1.00 90.69 83 SER A CA 1
ATOM 631 C C . SER A 1 83 ? -8.908 -7.017 29.073 1.00 90.69 83 SER A C 1
ATOM 633 O O . SER A 1 83 ? -8.899 -6.979 30.300 1.00 90.69 83 SER A O 1
ATOM 635 N N . LEU A 1 84 ? -9.621 -7.923 28.387 1.00 90.69 84 LEU A N 1
ATOM 636 C CA . LEU A 1 84 ? -10.452 -8.950 29.020 1.00 90.69 84 LEU A CA 1
ATOM 637 C C . LEU A 1 84 ? -9.656 -10.118 29.619 1.00 90.69 84 LEU A C 1
ATOM 639 O O . LEU A 1 84 ? -10.241 -10.895 30.363 1.00 90.69 84 LEU A O 1
ATOM 643 N N . GLY A 1 85 ? -8.366 -10.261 29.301 1.00 91.12 85 GLY A N 1
ATOM 644 C CA . GLY A 1 85 ? -7.565 -11.419 29.710 1.00 91.12 85 GLY A CA 1
ATOM 645 C C . GLY A 1 85 ? -7.549 -12.552 28.678 1.00 91.12 85 GLY A C 1
ATOM 646 O O . GLY A 1 85 ? -8.366 -12.611 27.754 1.00 91.12 85 GLY A O 1
ATOM 647 N N . GLU A 1 86 ? -6.572 -13.451 28.815 1.00 91.06 86 GLU A N 1
ATOM 648 C CA . GLU A 1 86 ? -6.325 -14.547 27.866 1.00 91.06 86 GLU A CA 1
ATOM 649 C C . GLU A 1 86 ? -7.502 -15.530 27.822 1.00 91.06 86 GLU A C 1
ATOM 651 O O . GLU A 1 86 ? -7.906 -15.977 26.744 1.00 91.06 86 GLU A O 1
ATOM 656 N N . GLU A 1 87 ? -8.119 -15.787 28.975 1.00 93.94 87 GLU A N 1
ATOM 657 C CA . GLU A 1 87 ? -9.261 -16.684 29.122 1.00 93.94 87 GLU A CA 1
ATOM 658 C C . GLU A 1 87 ? -10.515 -16.208 28.365 1.00 93.94 87 GLU A C 1
ATOM 660 O O . GLU A 1 87 ? -11.337 -17.027 27.952 1.00 93.94 87 GLU A O 1
ATOM 665 N N . TRP A 1 88 ? -10.633 -14.900 28.106 1.00 92.69 88 TRP A N 1
ATOM 666 C CA . TRP A 1 88 ? -11.744 -14.291 27.364 1.00 92.69 88 TRP A CA 1
ATOM 667 C C . TRP A 1 88 ? -11.361 -13.853 25.948 1.00 92.69 88 TRP A C 1
ATOM 669 O O . TRP A 1 88 ? -12.175 -13.242 25.253 1.00 92.69 88 TRP A O 1
ATOM 679 N N . SER A 1 89 ? -10.157 -14.186 25.480 1.00 89.19 89 SER A N 1
ATOM 680 C CA . SER A 1 89 ? -9.634 -13.755 24.176 1.00 89.19 89 SER A CA 1
ATOM 681 C C . SER A 1 89 ? -10.555 -14.106 23.000 1.00 89.19 89 SER A C 1
ATOM 683 O O . SER A 1 89 ? -10.819 -13.260 22.145 1.00 89.19 89 SER A O 1
ATOM 685 N N . GLY A 1 90 ? -11.116 -15.320 22.971 1.00 92.94 90 GLY A N 1
ATOM 686 C CA . GLY A 1 90 ? -12.051 -15.746 21.922 1.00 92.94 90 GLY A CA 1
ATOM 687 C C . GLY A 1 90 ? -13.359 -14.946 21.919 1.00 92.94 90 GLY A C 1
ATOM 688 O O . GLY A 1 90 ? -13.857 -14.553 20.859 1.00 92.94 90 GLY A O 1
ATOM 689 N N . PHE A 1 91 ? -13.888 -14.648 23.106 1.00 94.50 91 PHE A N 1
ATOM 690 C CA . PHE A 1 91 ? -15.080 -13.817 23.270 1.00 94.50 91 PHE A CA 1
ATOM 691 C C . PHE A 1 91 ? -14.806 -12.363 22.864 1.00 94.50 91 PHE A C 1
ATOM 693 O O . PHE A 1 91 ? -15.547 -11.797 22.058 1.00 94.50 91 PHE A O 1
ATOM 700 N N . GLY A 1 92 ? -13.704 -11.787 23.352 1.00 93.38 92 GLY A N 1
ATOM 701 C CA . GLY A 1 92 ? -13.278 -10.433 23.013 1.00 93.38 92 GLY A CA 1
ATOM 702 C C . GLY A 1 92 ? -13.062 -10.246 21.513 1.00 93.38 92 GLY A C 1
ATOM 703 O O . GLY A 1 92 ? -13.565 -9.283 20.937 1.00 93.38 92 GLY A O 1
ATOM 704 N N . ASN A 1 93 ? -12.409 -11.205 20.853 1.00 91.81 93 ASN A N 1
ATOM 705 C CA . ASN A 1 93 ? -12.182 -11.163 19.411 1.00 91.81 93 ASN A CA 1
ATOM 706 C C . ASN A 1 93 ? -13.510 -11.186 18.636 1.00 91.81 93 ASN A C 1
ATOM 708 O O . ASN A 1 93 ? -13.716 -10.396 17.716 1.00 91.81 93 ASN A O 1
ATOM 712 N N . THR A 1 94 ? -14.441 -12.051 19.046 1.00 94.19 94 THR A N 1
ATOM 713 C CA . THR A 1 94 ? -15.755 -12.188 18.400 1.00 94.19 94 THR A CA 1
ATOM 714 C C . THR A 1 94 ? -16.595 -10.918 18.527 1.00 94.19 94 THR A C 1
ATOM 716 O O . THR A 1 94 ? -17.245 -10.521 17.564 1.00 94.19 94 THR A O 1
ATOM 719 N N . LEU A 1 95 ? -16.578 -10.254 19.687 1.00 93.12 95 LEU A N 1
ATOM 720 C CA . LEU A 1 95 ? -17.394 -9.057 19.902 1.00 93.12 95 LEU A CA 1
ATOM 721 C C . LEU A 1 95 ? -16.745 -7.766 19.407 1.00 93.12 95 LEU A C 1
ATOM 723 O O . LEU A 1 95 ? -17.450 -6.902 18.885 1.00 93.12 95 LEU A O 1
ATOM 727 N N . PHE A 1 96 ? -15.432 -7.612 19.584 1.00 92.25 96 PHE A N 1
ATOM 728 C CA . PHE A 1 96 ? -14.771 -6.316 19.420 1.00 92.25 96 PHE A CA 1
ATOM 729 C C . PHE A 1 96 ? -13.927 -6.192 18.149 1.00 92.25 96 PHE A C 1
ATOM 731 O O . PHE A 1 96 ? -13.684 -5.072 17.694 1.00 92.25 96 PHE A O 1
ATOM 738 N N . VAL A 1 97 ? -13.514 -7.311 17.546 1.00 90.50 97 VAL A N 1
ATOM 739 C CA . VAL A 1 97 ? -12.568 -7.322 16.416 1.00 90.50 97 VAL A CA 1
ATOM 740 C C . VAL A 1 97 ? -13.196 -7.894 15.144 1.00 90.50 97 VAL A C 1
ATOM 742 O O . VAL A 1 97 ? -13.074 -7.293 14.073 1.00 90.50 97 VAL A O 1
ATOM 745 N N . GLN A 1 98 ? -13.911 -9.020 15.230 1.00 90.38 98 GLN A N 1
ATOM 746 C CA . GLN A 1 98 ? -14.503 -9.674 14.059 1.00 90.38 98 GLN A CA 1
ATOM 747 C C . GLN A 1 98 ? -15.492 -8.805 13.268 1.00 90.38 98 GLN A C 1
ATOM 749 O O . GLN A 1 98 ? -15.368 -8.785 12.043 1.00 90.38 98 GLN A O 1
ATOM 754 N N . PRO A 1 99 ? -16.421 -8.046 13.885 1.00 88.12 99 PRO A N 1
ATOM 755 C CA . PRO A 1 99 ? -17.364 -7.226 13.122 1.00 88.12 99 PRO A CA 1
ATOM 756 C C . PRO A 1 99 ? -16.661 -6.184 12.245 1.00 88.12 99 PRO A C 1
ATOM 758 O O . PRO A 1 99 ? -17.082 -5.912 11.122 1.00 88.12 99 PRO A O 1
ATOM 761 N N . LEU A 1 100 ? -15.551 -5.630 12.742 1.00 87.06 100 LEU A N 1
ATOM 762 C CA . LEU A 1 100 ? -14.717 -4.690 11.995 1.00 87.06 100 LEU A CA 1
ATOM 763 C C . LEU A 1 100 ? -13.919 -5.406 10.905 1.00 87.06 100 LEU A C 1
ATOM 765 O O . LEU A 1 100 ? -13.832 -4.896 9.796 1.00 87.06 100 LEU A O 1
ATOM 769 N N . THR A 1 101 ? -13.416 -6.610 11.186 1.00 85.12 101 THR A N 1
ATOM 770 C CA . THR A 1 101 ? -12.704 -7.443 10.201 1.00 85.12 101 THR A CA 1
ATOM 771 C C . THR A 1 101 ? -13.603 -7.802 9.011 1.00 85.12 101 THR A C 1
ATOM 773 O O . THR A 1 101 ? -13.203 -7.643 7.864 1.00 85.12 101 THR A O 1
ATOM 776 N N . GLN A 1 102 ? -14.854 -8.1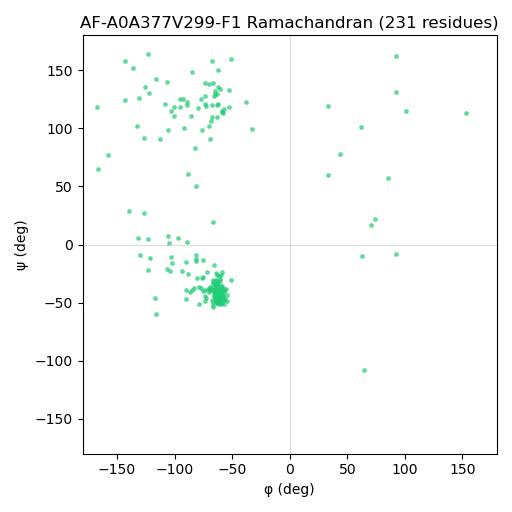95 9.255 1.00 84.38 102 GLN A N 1
ATOM 777 C CA . GLN A 1 102 ? -15.821 -8.510 8.194 1.00 84.38 102 GLN A CA 1
ATOM 778 C C . GLN A 1 102 ? -16.189 -7.278 7.356 1.00 84.38 102 GLN A C 1
ATOM 780 O O . GLN A 1 102 ? -16.245 -7.331 6.123 1.00 84.38 102 GLN A O 1
ATOM 785 N N . ALA A 1 103 ? -16.425 -6.145 8.026 1.00 83.88 103 ALA A N 1
ATOM 786 C CA . ALA A 1 103 ? -16.663 -4.873 7.354 1.00 83.88 103 ALA A CA 1
ATOM 787 C C . ALA A 1 103 ? -15.475 -4.479 6.462 1.00 83.88 103 ALA A C 1
ATOM 789 O O . ALA A 1 103 ? -15.660 -3.993 5.346 1.00 83.88 103 ALA A O 1
ATOM 790 N N . TRP A 1 104 ? -14.262 -4.730 6.943 1.00 81.12 104 TRP A N 1
ATOM 791 C CA . TRP A 1 104 ? -13.022 -4.438 6.247 1.00 81.12 104 TRP A CA 1
ATOM 792 C C . TRP A 1 104 ? -12.827 -5.289 4.991 1.00 81.12 104 TRP A C 1
ATOM 794 O O . TRP A 1 104 ? -12.593 -4.736 3.919 1.00 81.12 104 TRP A O 1
ATOM 804 N N . GLU A 1 105 ? -12.996 -6.611 5.081 1.00 82.12 105 GLU A N 1
ATOM 805 C CA . GLU A 1 105 ? -12.896 -7.522 3.929 1.00 82.12 105 GLU A CA 1
ATOM 806 C C . GLU A 1 105 ? -13.877 -7.144 2.813 1.00 82.12 105 GLU A C 1
ATOM 808 O O . GLU A 1 105 ? -13.514 -7.132 1.634 1.00 82.12 105 GLU A O 1
ATOM 813 N N . THR A 1 106 ? -15.096 -6.751 3.194 1.00 80.75 106 THR A N 1
ATOM 814 C CA . THR A 1 106 ? -16.142 -6.325 2.256 1.00 80.75 106 THR A CA 1
ATOM 815 C C . THR A 1 106 ? -15.736 -5.076 1.466 1.00 80.75 106 THR A C 1
ATOM 817 O O . THR A 1 106 ? -16.037 -4.973 0.279 1.00 80.75 106 THR A O 1
ATOM 820 N N . VAL A 1 107 ? -15.037 -4.129 2.100 1.00 81.00 107 VAL A N 1
ATOM 821 C CA . VAL A 1 107 ? -14.636 -2.854 1.479 1.00 81.00 107 VAL A CA 1
ATOM 822 C C . VAL A 1 107 ? -13.305 -2.968 0.730 1.00 81.00 107 VAL A C 1
ATOM 824 O O . VAL A 1 107 ? -13.149 -2.405 -0.360 1.00 81.00 107 VAL A O 1
ATOM 827 N N . LEU A 1 108 ? -12.325 -3.678 1.295 1.00 80.44 108 LEU A N 1
ATOM 828 C CA . LEU A 1 108 ? -10.964 -3.696 0.765 1.00 80.44 108 LEU A CA 1
ATOM 829 C C . LEU A 1 108 ? -10.749 -4.681 -0.382 1.00 80.44 108 LEU A C 1
ATOM 831 O O . LEU A 1 108 ? -10.004 -4.341 -1.301 1.00 80.44 108 LEU A O 1
ATOM 835 N N . LEU A 1 109 ? -11.357 -5.874 -0.369 1.00 78.81 109 LEU A N 1
ATOM 836 C CA . LEU A 1 109 ? -11.054 -6.897 -1.381 1.00 78.81 109 LEU A CA 1
ATOM 837 C C . LEU A 1 109 ? -11.372 -6.438 -2.819 1.00 78.81 109 LEU A C 1
ATOM 839 O O . LEU A 1 109 ? -10.483 -6.536 -3.672 1.00 78.81 109 LEU A O 1
ATOM 843 N N . PRO A 1 110 ? -12.559 -5.867 -3.119 1.00 79.50 110 PRO A N 1
ATOM 844 C CA . PRO A 1 110 ? -12.846 -5.348 -4.461 1.00 79.50 110 PRO A CA 1
ATOM 845 C C . PRO A 1 110 ? -11.918 -4.186 -4.844 1.00 79.50 110 PRO A C 1
ATOM 847 O O . PRO A 1 110 ? -11.504 -4.034 -5.994 1.00 79.50 110 PRO A O 1
ATOM 850 N N . SER A 1 111 ? -11.538 -3.380 -3.857 1.00 83.00 111 SER A N 1
ATOM 851 C CA . SER A 1 111 ? -10.717 -2.188 -4.052 1.00 83.00 111 SER A CA 1
ATOM 852 C C . SER A 1 111 ? -9.241 -2.511 -4.283 1.00 83.00 111 SER A C 1
ATOM 854 O O . SER A 1 111 ? -8.568 -1.796 -5.024 1.00 83.00 111 SER A O 1
ATOM 856 N N . ALA A 1 112 ? -8.740 -3.623 -3.738 1.00 85.50 112 ALA A N 1
ATOM 857 C CA . ALA A 1 112 ? -7.409 -4.140 -4.045 1.00 85.50 112 ALA A CA 1
ATOM 858 C C . ALA A 1 112 ? -7.283 -4.526 -5.531 1.00 85.50 112 ALA A C 1
ATOM 860 O O . ALA A 1 112 ? -6.247 -4.281 -6.151 1.00 85.50 112 ALA A O 1
ATOM 861 N N . ALA A 1 113 ? -8.344 -5.070 -6.140 1.00 86.94 113 ALA A N 1
ATOM 862 C CA . ALA A 1 113 ? -8.368 -5.339 -7.579 1.00 86.94 113 ALA A CA 1
ATOM 863 C C . ALA A 1 113 ? -8.296 -4.039 -8.402 1.00 86.94 113 ALA A C 1
ATOM 865 O O . ALA A 1 113 ? -7.456 -3.936 -9.297 1.00 86.94 113 ALA A O 1
ATOM 866 N N . SER A 1 114 ? -9.085 -3.021 -8.037 1.00 87.62 114 SER A N 1
ATOM 867 C CA . SER A 1 114 ? -9.034 -1.691 -8.669 1.00 87.62 114 SER A CA 1
ATOM 868 C C . SER A 1 114 ? -7.647 -1.040 -8.537 1.00 87.62 114 SER A C 1
ATOM 870 O O . SER A 1 114 ? -7.105 -0.489 -9.502 1.00 87.62 114 SER A O 1
ATOM 872 N N . LEU A 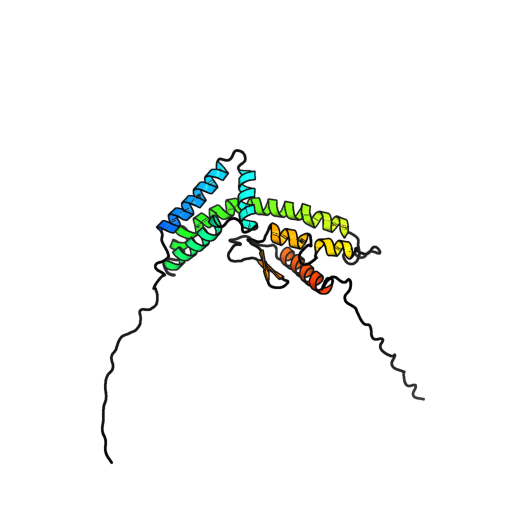1 115 ? -7.002 -1.181 -7.374 1.00 91.44 115 LEU A N 1
ATOM 873 C CA . LEU A 1 115 ? -5.635 -0.710 -7.158 1.00 91.44 115 LEU A CA 1
ATOM 874 C C . LEU A 1 115 ? -4.622 -1.442 -8.052 1.00 91.44 115 LEU A C 1
ATOM 876 O O . LEU A 1 115 ? -3.746 -0.802 -8.639 1.00 91.44 115 LEU A O 1
ATOM 880 N N . ASN A 1 116 ? -4.768 -2.759 -8.222 1.00 92.62 116 ASN A N 1
ATOM 881 C CA . ASN A 1 116 ? -3.942 -3.540 -9.144 1.00 92.62 116 ASN A CA 1
ATOM 882 C C . ASN A 1 116 ? -4.119 -3.079 -10.599 1.00 92.62 116 ASN A C 1
ATOM 884 O O . ASN A 1 116 ? -3.135 -2.958 -11.330 1.00 92.62 116 ASN A O 1
ATOM 888 N N . ASP A 1 117 ? -5.347 -2.778 -11.025 1.00 93.38 117 ASP A N 1
ATOM 889 C CA . ASP A 1 117 ? -5.612 -2.197 -12.346 1.00 93.38 117 ASP A CA 1
ATOM 890 C C . ASP A 1 117 ? -4.980 -0.821 -12.516 1.00 93.38 117 ASP A C 1
ATOM 892 O O . ASP A 1 117 ? -4.447 -0.497 -13.583 1.00 93.38 117 ASP A O 1
ATOM 896 N N . LYS A 1 118 ? -5.018 -0.001 -11.465 1.00 94.00 118 LYS A N 1
ATOM 897 C CA . LYS A 1 118 ? -4.373 1.308 -11.463 1.00 94.00 118 LYS A CA 1
ATOM 898 C C . LYS A 1 118 ? -2.859 1.170 -11.591 1.00 94.00 118 LYS A C 1
ATOM 900 O O . LYS A 1 118 ? -2.294 1.822 -12.461 1.00 94.00 118 LYS A O 1
ATOM 905 N N . TRP A 1 119 ? -2.226 0.292 -10.810 1.00 96.50 119 TRP A N 1
ATOM 906 C CA . TRP A 1 119 ? -0.794 -0.025 -10.903 1.00 96.50 119 TRP A CA 1
ATOM 907 C C . TRP A 1 119 ? -0.398 -0.500 -12.305 1.00 96.50 119 TRP A C 1
ATOM 909 O O . TRP A 1 119 ? 0.575 -0.011 -12.889 1.00 96.50 119 TRP A O 1
ATOM 919 N N . ARG A 1 120 ? -1.185 -1.421 -12.882 1.00 96.88 120 ARG A N 1
ATOM 920 C CA . ARG A 1 120 ? -0.937 -1.944 -14.229 1.00 96.88 120 ARG A CA 1
ATOM 921 C C . ARG A 1 120 ? -0.913 -0.835 -15.276 1.00 96.88 120 ARG A C 1
ATOM 923 O O . ARG A 1 120 ? -0.004 -0.787 -16.100 1.00 96.88 120 ARG A O 1
ATOM 930 N N . ARG A 1 121 ? -1.892 0.068 -15.232 1.00 96.31 121 ARG A N 1
ATOM 931 C CA . ARG A 1 121 ? -2.019 1.162 -16.206 1.00 96.31 121 ARG A CA 1
ATOM 932 C C . ARG A 1 121 ? -1.017 2.291 -15.974 1.00 96.31 121 ARG A C 1
ATOM 934 O O . ARG A 1 121 ? -0.488 2.834 -16.938 1.00 96.31 121 ARG A O 1
ATOM 941 N N . SER A 1 122 ? -0.762 2.667 -14.722 1.00 95.12 122 SER A N 1
ATOM 942 C CA . SER A 1 122 ? 0.081 3.824 -14.398 1.00 95.12 122 SER A CA 1
ATOM 943 C C . SER A 1 122 ? 1.574 3.516 -14.518 1.00 95.12 122 SER A C 1
ATOM 945 O O . SER A 1 122 ? 2.341 4.361 -14.991 1.00 95.12 122 SER A O 1
ATOM 947 N N . VAL A 1 123 ? 1.984 2.303 -14.141 1.00 97.00 123 VAL A N 1
ATOM 948 C CA . VAL A 1 123 ? 3.394 1.914 -14.071 1.00 97.00 123 VAL A CA 1
ATOM 949 C C . VAL A 1 123 ? 3.720 0.799 -15.053 1.00 97.00 123 VAL A C 1
ATOM 951 O O . VAL A 1 123 ? 4.554 1.006 -15.932 1.00 97.00 123 VAL A O 1
ATOM 954 N N . VAL A 1 124 ? 3.069 -0.361 -14.940 1.00 97.25 124 VAL A N 1
ATOM 955 C CA . VAL A 1 124 ? 3.512 -1.592 -15.628 1.00 97.25 124 VAL A CA 1
ATOM 956 C C . VAL A 1 124 ? 3.445 -1.467 -17.150 1.00 97.25 124 VAL A C 1
ATOM 958 O O . VAL A 1 124 ? 4.413 -1.789 -17.830 1.00 97.25 124 VAL A O 1
ATOM 961 N N . ALA A 1 125 ? 2.348 -0.944 -17.699 1.00 97.56 125 ALA A N 1
ATOM 962 C CA . ALA A 1 125 ? 2.191 -0.772 -19.144 1.00 97.56 125 ALA A CA 1
ATOM 963 C C . ALA A 1 125 ? 3.260 0.165 -19.739 1.00 97.56 125 ALA A C 1
ATOM 965 O O . ALA A 1 125 ? 3.844 -0.121 -20.787 1.00 97.56 125 ALA A O 1
ATOM 966 N N . ASN A 1 126 ? 3.561 1.261 -19.037 1.00 95.56 126 ASN A N 1
ATOM 967 C CA . ASN A 1 126 ? 4.590 2.214 -19.453 1.00 95.56 126 ASN A CA 1
ATOM 968 C C . ASN A 1 126 ? 5.997 1.613 -19.329 1.00 95.56 126 ASN A C 1
ATOM 970 O O . ASN A 1 126 ? 6.844 1.863 -20.183 1.00 95.56 126 ASN A O 1
ATOM 974 N N . TRP A 1 127 ? 6.240 0.817 -18.285 1.00 96.75 127 TRP A N 1
ATOM 975 C CA . TRP A 1 127 ? 7.500 0.102 -18.091 1.00 96.75 127 TRP A CA 1
ATOM 976 C C . TRP A 1 127 ? 7.766 -0.874 -19.241 1.00 96.75 127 TRP A C 1
ATOM 978 O O . TRP A 1 127 ? 8.816 -0.801 -19.873 1.00 96.75 127 TRP A O 1
ATOM 988 N N . HIS A 1 128 ? 6.796 -1.732 -19.570 1.00 96.69 128 HIS A N 1
ATOM 989 C CA . HIS A 1 128 ? 6.906 -2.669 -20.692 1.00 96.69 128 HIS A CA 1
ATOM 990 C C . HIS A 1 128 ? 7.161 -1.951 -22.016 1.00 96.69 128 HIS A C 1
ATOM 992 O O . HIS A 1 128 ? 8.118 -2.262 -22.718 1.00 96.69 128 HIS A O 1
ATOM 998 N N . THR A 1 129 ? 6.387 -0.900 -22.301 1.00 95.88 129 THR A N 1
ATOM 999 C CA . THR A 1 129 ? 6.587 -0.073 -23.504 1.00 95.88 129 THR A CA 1
ATOM 1000 C C . THR A 1 129 ? 8.016 0.479 -23.602 1.00 95.88 129 THR A C 1
ATOM 1002 O O . THR A 1 129 ? 8.585 0.552 -24.691 1.00 95.88 129 THR A O 1
ATOM 1005 N N . ALA A 1 130 ? 8.617 0.870 -22.475 1.00 95.06 130 ALA A N 1
ATOM 1006 C CA . ALA A 1 130 ? 9.965 1.424 -22.451 1.00 95.06 130 ALA A CA 1
ATOM 1007 C C . ALA A 1 130 ? 11.066 0.359 -22.591 1.00 95.06 130 ALA A C 1
ATOM 1009 O O . ALA A 1 130 ? 12.083 0.630 -23.236 1.00 95.06 130 ALA A O 1
ATOM 1010 N N . PHE A 1 131 ? 10.890 -0.823 -21.995 1.00 96.56 131 PHE A N 1
ATOM 1011 C CA . PHE A 1 131 ? 11.999 -1.745 -21.720 1.00 96.56 131 PHE A CA 1
ATOM 1012 C C . PHE A 1 131 ? 11.884 -3.134 -22.356 1.00 96.56 131 PHE A C 1
ATOM 1014 O O . PHE A 1 131 ? 12.885 -3.854 -22.389 1.00 96.56 131 PHE A O 1
ATOM 1021 N N . ASP A 1 132 ? 10.727 -3.512 -22.901 1.00 96.75 132 ASP A N 1
ATOM 1022 C CA . ASP A 1 132 ? 10.566 -4.814 -23.549 1.00 96.75 132 ASP A CA 1
ATOM 1023 C C . ASP A 1 132 ? 11.516 -4.964 -24.746 1.00 96.75 132 ASP A C 1
ATOM 1025 O O . ASP A 1 132 ? 11.672 -4.069 -25.579 1.00 96.75 132 ASP A O 1
ATOM 1029 N N . GLY A 1 133 ? 12.185 -6.119 -24.822 1.00 96.38 133 GLY A N 1
ATOM 1030 C CA . GLY A 1 133 ? 13.134 -6.422 -25.894 1.00 96.38 133 GLY A CA 1
ATOM 1031 C C . GLY A 1 133 ? 14.446 -5.630 -25.837 1.00 96.38 133 GLY A C 1
ATOM 1032 O O . GLY A 1 133 ? 15.162 -5.593 -26.841 1.00 96.38 133 GLY A O 1
ATOM 1033 N N . ARG A 1 134 ? 14.785 -5.008 -24.697 1.00 96.62 134 ARG A N 1
ATOM 1034 C CA . ARG A 1 134 ? 16.021 -4.228 -24.519 1.00 96.62 134 ARG A CA 1
ATOM 1035 C C . ARG A 1 134 ? 16.956 -4.826 -23.473 1.00 96.62 134 ARG A C 1
ATOM 1037 O O . ARG A 1 134 ? 16.506 -5.294 -22.431 1.00 96.62 134 ARG A O 1
ATOM 1044 N N . PHE A 1 135 ? 18.260 -4.761 -23.713 1.00 93.19 135 PHE A N 1
ATOM 1045 C CA . PHE A 1 135 ? 19.279 -5.077 -22.715 1.00 93.19 135 PHE A CA 1
ATOM 1046 C C . PHE A 1 135 ? 19.242 -4.034 -21.579 1.00 93.19 135 PHE A C 1
ATOM 1048 O O . PHE A 1 135 ? 19.068 -2.850 -21.866 1.00 93.19 135 PHE A O 1
ATOM 1055 N N . PRO A 1 136 ? 19.371 -4.412 -20.292 1.00 92.75 136 PRO A N 1
ATOM 1056 C CA . PRO A 1 136 ? 19.688 -5.744 -19.764 1.00 92.75 136 PRO A CA 1
ATOM 1057 C C . PRO A 1 136 ? 18.473 -6.646 -19.489 1.00 92.75 136 PRO A C 1
ATOM 1059 O O . PRO A 1 136 ? 18.644 -7.760 -19.004 1.00 92.75 136 PRO A O 1
ATOM 1062 N N . PHE A 1 137 ? 17.250 -6.193 -19.774 1.00 92.50 137 PHE A N 1
ATOM 1063 C CA . PHE A 1 137 ? 16.020 -6.936 -19.466 1.00 92.50 137 PHE A CA 1
ATOM 1064 C C . PHE A 1 137 ? 15.767 -8.112 -20.420 1.00 92.50 137 PHE A C 1
ATOM 1066 O O . PHE A 1 137 ? 15.156 -9.106 -20.035 1.00 92.50 137 PHE A O 1
ATOM 1073 N N . ALA A 1 138 ? 16.260 -8.015 -21.653 1.00 94.69 138 ALA A N 1
ATOM 1074 C CA . ALA A 1 138 ? 16.239 -9.064 -22.661 1.00 94.69 138 ALA A CA 1
ATOM 1075 C C . ALA A 1 138 ? 17.598 -9.156 -23.370 1.00 94.69 138 ALA A C 1
ATOM 1077 O O . ALA A 1 138 ? 18.308 -8.159 -23.513 1.00 94.69 138 ALA A O 1
ATOM 1078 N N . ALA A 1 139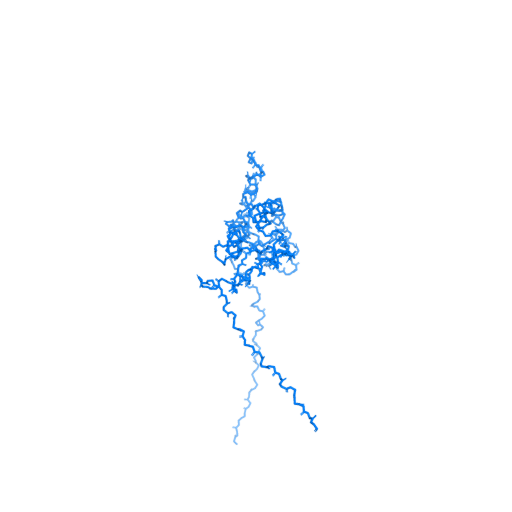 ? 17.944 -10.347 -23.865 1.00 93.88 139 ALA A N 1
ATOM 1079 C CA . ALA A 1 139 ? 19.123 -10.545 -24.704 1.00 93.88 139 ALA A CA 1
ATOM 1080 C C . ALA A 1 139 ? 18.904 -9.880 -26.075 1.00 93.88 139 ALA A C 1
ATOM 1082 O O . ALA A 1 139 ? 18.341 -10.475 -26.993 1.00 93.88 139 ALA A O 1
ATOM 1083 N N . SER A 1 140 ? 19.309 -8.618 -26.193 1.00 95.38 140 SER A N 1
ATOM 1084 C CA . SER A 1 140 ? 19.062 -7.764 -27.354 1.00 95.38 140 SER A CA 1
ATOM 1085 C C . SER A 1 140 ? 20.261 -6.866 -27.631 1.00 95.38 140 SER A C 1
ATOM 1087 O O . SER A 1 140 ? 21.060 -6.593 -26.742 1.00 95.38 140 SER A O 1
ATOM 1089 N N . LYS A 1 141 ? 20.375 -6.392 -28.876 1.00 93.06 141 LYS A N 1
ATOM 1090 C CA . LYS A 1 141 ? 21.365 -5.376 -29.273 1.00 93.06 141 LYS A CA 1
ATOM 1091 C C . LYS A 1 141 ? 20.914 -3.950 -28.942 1.00 93.06 141 LYS A C 1
ATOM 1093 O O . LYS A 1 141 ? 21.698 -3.023 -29.093 1.00 93.06 141 LYS A O 1
ATOM 1098 N N . SER A 1 142 ? 19.641 -3.763 -28.587 1.00 94.44 142 SER A N 1
ATOM 1099 C CA . SER A 1 142 ? 19.117 -2.461 -28.184 1.00 94.44 142 SER A CA 1
ATOM 1100 C C . SER A 1 142 ? 19.209 -2.317 -26.675 1.00 94.44 142 SER A C 1
ATOM 1102 O O . SER A 1 142 ? 18.645 -3.134 -25.953 1.00 94.44 142 SER A O 1
ATOM 1104 N N . ASP A 1 143 ? 19.859 -1.254 -26.216 1.00 95.12 143 ASP A N 1
ATOM 1105 C CA . ASP A 1 143 ? 19.978 -0.955 -24.792 1.00 95.12 143 ASP A CA 1
ATOM 1106 C C . ASP A 1 143 ? 18.769 -0.175 -24.261 1.00 95.12 143 ASP A C 1
ATOM 1108 O O . ASP A 1 143 ? 18.136 0.626 -24.961 1.00 95.12 143 ASP A O 1
ATOM 1112 N N . ALA A 1 144 ? 18.446 -0.411 -22.993 1.00 94.81 144 ALA A N 1
ATOM 1113 C CA . ALA A 1 144 ? 17.499 0.376 -22.228 1.00 94.81 144 ALA A CA 1
ATOM 1114 C C . ALA A 1 144 ? 18.079 1.764 -21.928 1.00 94.81 144 ALA A C 1
ATOM 1116 O O . ALA A 1 144 ? 19.238 1.918 -21.546 1.00 94.81 144 ALA A O 1
ATOM 1117 N N . SER A 1 145 ? 17.243 2.793 -22.057 1.00 93.44 145 SER A N 1
ATOM 1118 C CA . SER A 1 145 ? 17.639 4.167 -21.749 1.00 93.44 145 SER A CA 1
ATOM 1119 C C . SER A 1 145 ? 17.757 4.370 -20.236 1.00 93.44 145 SER A C 1
ATOM 1121 O O . SER A 1 145 ? 16.768 4.246 -19.512 1.00 93.44 145 SER A O 1
ATOM 1123 N N . LEU A 1 146 ? 18.954 4.730 -19.760 1.00 91.12 146 LEU A N 1
ATOM 1124 C CA . LEU A 1 146 ? 19.184 5.104 -18.359 1.00 91.12 146 LEU A CA 1
ATOM 1125 C C . LEU A 1 146 ? 18.349 6.323 -17.921 1.00 91.12 146 LEU A C 1
ATOM 1127 O O . LEU A 1 146 ? 17.746 6.249 -16.850 1.00 91.12 146 LEU A O 1
ATOM 1131 N N . PRO A 1 147 ? 18.224 7.407 -18.718 1.00 91.50 147 PRO A N 1
ATOM 1132 C CA . PRO A 1 147 ? 17.286 8.485 -18.405 1.00 91.50 147 PRO A CA 1
ATOM 1133 C C . PRO A 1 147 ? 15.841 8.001 -18.261 1.00 91.50 147 PRO A C 1
ATOM 1135 O O . PRO A 1 147 ? 15.150 8.406 -17.332 1.00 91.50 147 PRO A O 1
ATOM 1138 N N . MET A 1 148 ? 15.392 7.089 -19.132 1.00 93.94 148 MET A N 1
ATOM 1139 C CA . MET A 1 148 ? 14.050 6.514 -19.019 1.00 93.94 148 MET A CA 1
ATOM 1140 C C . MET A 1 148 ? 13.909 5.673 -17.748 1.00 93.94 148 MET A C 1
ATOM 1142 O O . MET A 1 148 ? 12.895 5.763 -17.069 1.00 93.94 148 MET A O 1
ATOM 1146 N N . LEU A 1 149 ? 14.926 4.889 -17.382 1.00 93.81 149 LEU A N 1
ATOM 1147 C CA . LEU A 1 149 ? 14.931 4.128 -16.131 1.00 93.81 149 LEU A CA 1
ATOM 1148 C C . LEU A 1 149 ? 14.823 5.053 -14.912 1.00 93.81 149 LEU A C 1
ATOM 1150 O O . LEU A 1 149 ? 14.037 4.778 -14.003 1.00 93.81 149 LEU A O 1
ATOM 1154 N N . ALA A 1 150 ? 15.540 6.181 -14.924 1.00 92.00 150 ALA A N 1
ATOM 1155 C CA . ALA A 1 150 ? 15.490 7.179 -13.860 1.00 92.00 150 ALA A CA 1
ATOM 1156 C C . ALA A 1 150 ? 14.070 7.734 -13.640 1.00 92.00 150 ALA A C 1
ATOM 1158 O O . ALA A 1 150 ? 13.663 7.910 -12.493 1.00 92.00 150 ALA A O 1
ATOM 1159 N N . GLU A 1 151 ? 13.281 7.943 -14.699 1.00 94.06 151 GLU A N 1
ATOM 1160 C CA . GLU A 1 151 ? 11.882 8.396 -14.585 1.00 94.06 151 GLU A CA 1
ATOM 1161 C C . GLU A 1 151 ? 10.992 7.427 -13.789 1.00 94.06 151 GLU A C 1
ATOM 1163 O O . GLU A 1 151 ? 9.992 7.837 -13.195 1.00 94.06 151 GLU A O 1
ATOM 1168 N N . PHE A 1 152 ? 11.336 6.138 -13.745 1.00 95.31 152 PHE A N 1
ATOM 1169 C CA . PHE A 1 152 ? 10.577 5.143 -12.988 1.00 95.31 152 PHE A CA 1
ATOM 1170 C C . PHE A 1 152 ? 11.062 4.983 -11.553 1.00 95.31 152 PHE A C 1
ATOM 1172 O O . PHE A 1 152 ? 10.226 4.952 -10.648 1.00 95.31 152 PHE A O 1
ATOM 1179 N N . VAL A 1 153 ? 12.376 4.858 -11.350 1.00 93.75 153 VAL A N 1
ATOM 1180 C CA . VAL A 1 153 ? 12.934 4.328 -10.091 1.00 93.75 153 VAL A CA 1
ATOM 1181 C C . VAL A 1 153 ? 13.509 5.383 -9.155 1.00 93.75 153 VAL A C 1
ATOM 1183 O O . VAL A 1 153 ? 13.814 5.050 -8.017 1.00 93.75 153 VAL A O 1
ATOM 1186 N N . ARG A 1 154 ? 13.668 6.636 -9.605 1.00 91.38 154 ARG A N 1
ATOM 1187 C CA . ARG A 1 154 ? 14.301 7.696 -8.807 1.00 91.38 154 ARG A CA 1
ATOM 1188 C C . ARG A 1 154 ? 13.645 7.831 -7.427 1.00 91.38 154 ARG A C 1
ATOM 1190 O O . ARG A 1 154 ? 12.424 7.921 -7.325 1.00 91.38 154 ARG A O 1
ATOM 1197 N N . LYS A 1 155 ? 14.487 7.911 -6.395 1.00 85.44 155 LYS A N 1
ATOM 1198 C CA . LYS A 1 155 ? 14.135 7.771 -4.973 1.00 85.44 155 LYS A CA 1
ATOM 1199 C C . LYS A 1 155 ? 12.978 8.624 -4.454 1.00 85.44 155 LYS A C 1
ATOM 1201 O O . LYS A 1 155 ? 12.320 8.156 -3.542 1.00 85.44 155 LYS A O 1
ATOM 1206 N N . ASP A 1 156 ? 12.742 9.816 -5.000 1.00 82.25 156 ASP A N 1
ATOM 1207 C CA . ASP A 1 156 ? 11.703 10.732 -4.487 1.00 82.25 156 ASP A CA 1
ATOM 1208 C C . ASP A 1 156 ? 10.676 11.132 -5.551 1.00 82.25 156 ASP A C 1
ATOM 1210 O O . ASP A 1 156 ? 9.563 11.560 -5.254 1.00 82.25 156 ASP A O 1
ATOM 1214 N N . SER A 1 157 ? 11.047 11.011 -6.824 1.00 88.38 157 SER A N 1
ATOM 1215 C CA . SER A 1 157 ? 10.233 11.496 -7.934 1.00 88.38 157 SER A CA 1
ATOM 1216 C C . SER A 1 157 ? 10.054 10.475 -9.042 1.00 88.38 157 SER A C 1
ATOM 1218 O O . SER A 1 157 ? 9.431 10.802 -10.046 1.00 88.38 157 SER A O 1
ATOM 1220 N N . GLY A 1 158 ? 10.517 9.239 -8.882 1.00 93.44 158 GLY A N 1
ATOM 1221 C CA . GLY A 1 158 ? 10.211 8.156 -9.806 1.00 93.44 158 GLY A CA 1
ATOM 1222 C C . GLY A 1 158 ? 8.710 7.860 -9.840 1.00 93.44 158 GLY A C 1
ATOM 1223 O O . GLY A 1 158 ? 7.995 8.052 -8.855 1.00 93.44 158 GLY A O 1
ATOM 1224 N N . ARG A 1 159 ? 8.203 7.388 -10.982 1.00 95.94 159 ARG A N 1
ATOM 1225 C CA . ARG A 1 159 ? 6.794 6.973 -11.121 1.00 95.94 159 ARG A CA 1
ATOM 1226 C C . ARG A 1 159 ? 6.398 5.895 -10.110 1.00 95.94 159 ARG A C 1
ATOM 1228 O O . ARG A 1 159 ? 5.281 5.940 -9.604 1.00 95.94 159 ARG A O 1
ATOM 1235 N N . ILE A 1 160 ? 7.299 4.951 -9.824 1.00 96.06 160 ILE A N 1
ATOM 1236 C CA . ILE A 1 160 ? 7.059 3.883 -8.845 1.00 96.06 160 ILE A CA 1
ATOM 1237 C C . ILE A 1 160 ? 6.960 4.491 -7.451 1.00 96.06 160 ILE A C 1
ATOM 1239 O O . ILE A 1 160 ? 5.952 4.301 -6.781 1.00 96.06 160 ILE A O 1
ATOM 1243 N N . GLU A 1 161 ? 7.953 5.288 -7.060 1.00 94.38 161 GLU A N 1
ATOM 1244 C CA . GLU A 1 161 ? 7.985 5.955 -5.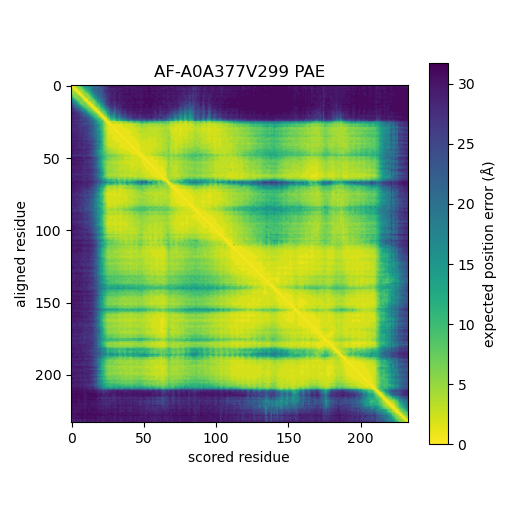758 1.00 94.38 161 GLU A CA 1
ATOM 1245 C C . GLU A 1 161 ? 6.718 6.786 -5.513 1.00 94.38 161 GLU A C 1
ATOM 1247 O O . GLU A 1 161 ? 6.049 6.634 -4.491 1.00 94.38 161 GLU A O 1
ATOM 1252 N N . ARG A 1 162 ? 6.332 7.618 -6.490 1.00 95.00 162 ARG A N 1
ATOM 1253 C CA . ARG A 1 162 ? 5.108 8.427 -6.427 1.00 95.00 162 ARG A CA 1
ATOM 1254 C C . ARG A 1 162 ? 3.857 7.570 -6.285 1.00 95.00 162 ARG A C 1
ATOM 1256 O O . ARG A 1 162 ? 2.963 7.934 -5.531 1.00 95.00 162 ARG A O 1
ATOM 1263 N N . PHE A 1 163 ? 3.778 6.438 -6.982 1.00 96.44 163 PHE A N 1
ATOM 1264 C CA . PHE A 1 163 ? 2.643 5.531 -6.836 1.00 96.44 163 PHE A CA 1
ATOM 1265 C C . PHE A 1 163 ? 2.574 4.944 -5.422 1.00 96.44 163 PHE A C 1
ATOM 1267 O O . PHE A 1 163 ? 1.514 4.987 -4.806 1.00 96.44 163 PHE A O 1
ATOM 1274 N N . LEU A 1 164 ? 3.690 4.435 -4.892 1.00 95.56 164 LEU A N 1
ATOM 1275 C CA . LEU A 1 164 ? 3.734 3.821 -3.561 1.00 95.56 164 LEU A CA 1
ATOM 1276 C C . LEU A 1 164 ? 3.392 4.843 -2.464 1.00 95.56 164 LEU A C 1
ATOM 1278 O O . LEU A 1 164 ? 2.501 4.604 -1.654 1.00 95.56 164 LEU A O 1
ATOM 1282 N N . THR A 1 165 ? 4.014 6.021 -2.504 1.00 94.12 165 THR A N 1
ATOM 1283 C CA . THR A 1 165 ? 3.751 7.121 -1.557 1.00 94.12 165 THR A CA 1
ATOM 1284 C C . THR A 1 165 ? 2.351 7.723 -1.686 1.00 94.12 165 THR A C 1
ATOM 1286 O O . THR A 1 165 ? 1.797 8.201 -0.703 1.00 94.12 165 THR A O 1
ATOM 1289 N N . THR A 1 166 ? 1.749 7.731 -2.878 1.00 93.50 166 THR A N 1
ATOM 1290 C CA . THR A 1 166 ? 0.432 8.361 -3.063 1.00 93.50 166 THR A CA 1
ATOM 1291 C C . THR A 1 166 ? -0.706 7.389 -2.824 1.00 93.50 166 THR A C 1
ATOM 1293 O O . THR A 1 166 ? -1.722 7.799 -2.279 1.00 93.50 166 THR A O 1
ATOM 1296 N N . GLU A 1 167 ? -0.573 6.134 -3.258 1.00 93.38 167 GLU A N 1
ATOM 1297 C CA . GLU A 1 167 ? -1.668 5.159 -3.277 1.00 93.38 167 GLU A CA 1
ATOM 1298 C C . GLU A 1 167 ? -1.584 4.119 -2.159 1.00 93.38 167 GLU A C 1
ATOM 1300 O O . GLU A 1 167 ? -2.614 3.545 -1.826 1.00 93.38 167 GLU A O 1
ATOM 1305 N N . LEU A 1 168 ? -0.395 3.866 -1.601 1.00 93.38 168 LEU A N 1
ATOM 1306 C CA . LEU A 1 168 ? -0.143 2.769 -0.657 1.00 93.38 168 LEU A CA 1
ATOM 1307 C C . LEU A 1 168 ? 0.427 3.218 0.698 1.00 93.38 168 LEU A C 1
ATOM 1309 O O . LEU A 1 168 ? 0.709 2.369 1.535 1.00 93.38 168 LEU A O 1
ATOM 1313 N N . ASN A 1 169 ? 0.555 4.519 0.956 1.00 91.81 169 ASN A N 1
ATOM 1314 C CA . ASN A 1 169 ? 1.188 5.055 2.169 1.00 91.81 169 ASN A CA 1
ATOM 1315 C C . ASN A 1 169 ? 0.545 4.623 3.501 1.00 91.81 169 ASN A C 1
ATOM 1317 O O . ASN A 1 169 ? 1.206 4.635 4.530 1.00 91.81 169 ASN A O 1
ATOM 1321 N N . GLY A 1 170 ? -0.733 4.241 3.501 1.00 88.56 170 GLY A N 1
ATOM 1322 C CA . GLY A 1 170 ? -1.424 3.733 4.689 1.00 88.56 170 GLY A CA 1
ATOM 1323 C C . GLY A 1 170 ? -1.172 2.257 4.990 1.00 88.56 170 GLY A C 1
ATOM 1324 O O . GLY A 1 170 ? -1.514 1.797 6.070 1.00 88.56 170 GLY A O 1
ATOM 1325 N N . VAL A 1 171 ? -0.613 1.501 4.043 1.00 89.56 171 VAL A N 1
ATOM 1326 C CA . VAL A 1 171 ? -0.411 0.042 4.158 1.00 89.56 171 VAL A CA 1
ATOM 1327 C C . VAL A 1 171 ? 1.013 -0.400 3.809 1.00 89.56 171 VAL A C 1
ATOM 1329 O O . VAL A 1 171 ? 1.376 -1.559 4.005 1.00 89.56 171 VAL A O 1
ATOM 1332 N N . LEU A 1 172 ? 1.831 0.508 3.286 1.00 92.50 172 LEU A N 1
ATOM 1333 C CA . LEU A 1 172 ? 3.211 0.289 2.889 1.00 92.50 172 LEU A CA 1
ATOM 1334 C C . LEU A 1 172 ? 4.014 1.546 3.229 1.00 92.50 172 LEU A C 1
ATOM 1336 O O . LEU A 1 172 ? 3.701 2.635 2.749 1.00 92.50 172 LEU A O 1
ATOM 1340 N N . HIS A 1 173 ? 5.075 1.391 4.011 1.00 92.06 173 HIS A N 1
ATOM 1341 C CA . HIS A 1 173 ? 5.959 2.488 4.396 1.00 92.06 173 HIS A CA 1
ATOM 1342 C C . HIS A 1 173 ? 7.404 2.194 4.005 1.00 92.06 173 HIS A C 1
ATOM 1344 O O . HIS A 1 173 ? 7.779 1.065 3.674 1.00 92.06 173 HIS A O 1
ATOM 1350 N N . LYS A 1 174 ? 8.220 3.246 4.007 1.00 91.38 174 LYS A N 1
ATOM 1351 C CA . LYS A 1 174 ? 9.630 3.175 3.635 1.00 91.38 174 LYS A CA 1
ATOM 1352 C C . LYS A 1 174 ? 10.504 3.135 4.888 1.00 91.38 174 LYS A C 1
ATOM 1354 O O . LYS A 1 174 ? 10.515 4.079 5.672 1.00 91.38 174 LYS A O 1
ATOM 1359 N N . GLU A 1 175 ? 11.258 2.056 5.053 1.00 91.06 175 GLU A N 1
ATOM 1360 C CA . GLU A 1 175 ? 12.280 1.875 6.083 1.00 91.06 175 GLU A CA 1
ATOM 1361 C C . GLU A 1 175 ? 13.663 1.993 5.431 1.00 91.06 175 GLU A C 1
ATOM 1363 O O . GLU A 1 175 ? 14.164 1.071 4.782 1.00 91.06 175 GLU A O 1
ATOM 1368 N N . GLY A 1 176 ? 14.278 3.174 5.541 1.00 86.81 176 GLY A N 1
ATOM 1369 C CA . GLY A 1 176 ? 15.527 3.477 4.841 1.00 86.81 176 GLY A CA 1
ATOM 1370 C C . GLY A 1 176 ? 15.339 3.471 3.320 1.00 86.81 176 GLY A C 1
ATOM 1371 O O . GLY A 1 176 ? 14.745 4.393 2.759 1.00 86.81 176 GLY A O 1
ATOM 1372 N N . SER A 1 177 ? 15.863 2.447 2.645 1.00 85.69 177 SER A N 1
ATOM 1373 C CA . SER A 1 177 ? 15.683 2.231 1.201 1.00 85.69 177 SER A CA 1
ATOM 1374 C C . SER A 1 177 ? 14.701 1.113 0.858 1.00 85.69 177 SER A C 1
ATOM 1376 O O . SER A 1 177 ? 14.493 0.836 -0.324 1.00 85.69 177 SER A O 1
ATOM 1378 N N . GLN A 1 178 ? 14.092 0.477 1.863 1.00 92.06 178 GLN A N 1
ATOM 1379 C CA . GLN A 1 178 ? 13.193 -0.650 1.660 1.00 92.06 178 GLN A CA 1
ATOM 1380 C C . GLN A 1 178 ? 11.730 -0.283 1.885 1.00 92.06 178 GLN A C 1
ATOM 1382 O O . GLN A 1 178 ? 11.382 0.430 2.816 1.00 92.06 178 GLN A O 1
ATOM 1387 N N . TRP A 1 179 ? 10.866 -0.817 1.035 1.00 95.06 179 TRP A N 1
ATOM 1388 C CA . TRP A 1 179 ? 9.420 -0.779 1.161 1.00 95.06 179 TRP A CA 1
ATOM 1389 C C . TRP A 1 179 ? 8.933 -1.988 1.953 1.00 95.06 179 TRP A C 1
ATOM 1391 O O . TRP A 1 179 ? 9.144 -3.137 1.540 1.00 95.06 179 TRP A O 1
ATOM 1401 N N . VAL A 1 180 ? 8.272 -1.716 3.077 1.00 94.44 180 VAL A N 1
ATOM 1402 C CA . VAL A 1 180 ? 7.827 -2.709 4.056 1.00 94.44 180 VAL A CA 1
ATOM 1403 C C . VAL A 1 180 ? 6.321 -2.551 4.293 1.00 94.44 180 VAL A C 1
ATOM 1405 O O . VAL A 1 180 ? 5.842 -1.426 4.419 1.00 94.44 180 VAL A O 1
ATOM 1408 N N . PRO A 1 181 ? 5.541 -3.650 4.328 1.00 92.69 181 PRO A N 1
ATOM 1409 C CA . PRO A 1 181 ? 4.131 -3.587 4.701 1.00 92.69 181 PRO A CA 1
ATOM 1410 C C . PRO A 1 181 ? 3.936 -3.102 6.135 1.00 92.69 181 PRO A C 1
ATOM 1412 O O . PRO A 1 181 ? 4.571 -3.613 7.062 1.00 92.69 181 PRO A O 1
ATOM 1415 N N . ASP A 1 182 ? 2.980 -2.201 6.326 1.00 86.06 182 ASP A N 1
ATOM 1416 C CA . ASP A 1 182 ? 2.523 -1.815 7.652 1.00 86.06 182 ASP A CA 1
ATOM 1417 C C . ASP A 1 182 ? 1.624 -2.928 8.197 1.00 86.06 182 ASP A C 1
ATOM 1419 O O . ASP A 1 182 ? 0.446 -3.036 7.851 1.00 86.06 182 ASP A O 1
ATOM 1423 N N . LYS A 1 183 ? 2.184 -3.804 9.035 1.00 74.88 183 LYS A N 1
ATOM 1424 C CA . LYS A 1 183 ? 1.453 -4.947 9.605 1.00 74.88 183 LYS A CA 1
ATOM 1425 C C . LYS A 1 183 ? 0.285 -4.527 10.487 1.00 74.88 183 LYS A C 1
ATOM 1427 O O . LYS A 1 183 ? -0.646 -5.315 10.640 1.00 74.88 183 LYS A O 1
ATOM 1432 N N . VAL A 1 184 ? 0.352 -3.335 11.077 1.00 70.06 184 VAL A N 1
ATOM 1433 C CA . VAL A 1 184 ? -0.714 -2.828 11.931 1.00 70.06 184 VAL A CA 1
ATOM 1434 C C . VAL A 1 184 ? -1.885 -2.430 11.050 1.00 70.06 184 VAL A C 1
ATOM 1436 O O . VAL A 1 184 ? -2.980 -2.905 11.293 1.00 70.06 184 VAL A O 1
ATOM 1439 N N . ASN A 1 185 ? -1.649 -1.664 9.985 1.00 70.56 185 ASN A N 1
ATOM 1440 C CA . ASN A 1 185 ? -2.717 -1.099 9.156 1.00 70.56 185 ASN A CA 1
ATOM 1441 C C . ASN A 1 185 ? -3.157 -1.986 7.976 1.00 70.56 185 ASN A C 1
ATOM 1443 O O . ASN A 1 185 ? -4.228 -1.779 7.408 1.00 70.56 185 ASN A O 1
ATOM 1447 N N . SER A 1 186 ? -2.370 -3.003 7.608 1.00 68.06 186 SER A N 1
ATOM 1448 C CA . SER A 1 186 ? -2.690 -3.890 6.478 1.00 68.06 186 SER A CA 1
ATOM 1449 C C . SER A 1 186 ? -3.852 -4.848 6.766 1.00 68.06 186 SER A C 1
ATOM 1451 O O . SER A 1 186 ? -4.480 -5.297 5.816 1.00 68.06 186 SER A O 1
ATOM 1453 N N . HIS A 1 187 ? -4.155 -5.165 8.035 1.00 68.88 187 HIS A N 1
ATOM 1454 C CA . HIS A 1 187 ? -5.361 -5.886 8.495 1.00 68.88 187 HIS A CA 1
ATOM 1455 C C . HIS A 1 187 ? -5.922 -6.952 7.518 1.00 68.88 187 HIS A C 1
ATOM 1457 O O . HIS A 1 187 ? -7.054 -6.857 7.050 1.00 68.88 187 HIS A O 1
ATOM 1463 N N . GLY A 1 188 ? -5.119 -7.969 7.180 1.00 67.62 188 GLY A N 1
ATOM 1464 C CA . GLY A 1 188 ? -5.523 -9.069 6.285 1.00 67.62 188 GLY A CA 1
ATOM 1465 C C . GLY A 1 188 ? -5.204 -8.861 4.798 1.00 67.62 188 GLY A C 1
ATOM 1466 O O . GLY A 1 188 ? -5.289 -9.807 4.016 1.00 67.62 188 GLY A O 1
ATOM 1467 N N . LEU A 1 189 ? -4.757 -7.668 4.398 1.00 79.00 189 LEU A N 1
ATOM 1468 C CA . LEU A 1 189 ? -4.174 -7.424 3.083 1.00 79.00 189 LEU A CA 1
ATOM 1469 C C . LEU A 1 189 ? -2.834 -8.161 2.974 1.00 79.00 189 LEU A C 1
ATOM 1471 O O . LEU A 1 189 ? -1.890 -7.903 3.724 1.00 79.00 189 LEU A O 1
ATOM 1475 N N . VAL A 1 190 ? -2.741 -9.067 2.005 1.00 84.75 190 VAL A N 1
ATOM 1476 C CA . VAL A 1 190 ? -1.507 -9.796 1.709 1.00 84.75 190 VAL A CA 1
ATOM 1477 C C . VAL A 1 190 ? -0.866 -9.201 0.465 1.00 84.75 190 VAL A C 1
ATOM 1479 O O . VAL A 1 190 ? -1.399 -9.294 -0.640 1.00 84.75 190 VAL A O 1
ATOM 1482 N N . PHE A 1 191 ? 0.315 -8.612 0.636 1.00 90.88 191 PHE A N 1
ATOM 1483 C CA . PHE A 1 191 ? 1.131 -8.180 -0.492 1.00 90.88 191 PHE A CA 1
ATOM 1484 C C . PHE A 1 191 ? 1.760 -9.380 -1.193 1.00 90.88 191 PHE A C 1
ATOM 1486 O O . PHE A 1 191 ? 2.294 -10.288 -0.555 1.00 90.88 191 PHE A O 1
ATOM 1493 N N . ASN A 1 192 ? 1.772 -9.350 -2.526 1.00 93.25 192 ASN A N 1
ATOM 1494 C CA . ASN A 1 192 ? 2.504 -10.334 -3.311 1.00 93.25 192 ASN A CA 1
ATOM 1495 C C . ASN A 1 192 ? 4.019 -10.231 -3.001 1.00 93.25 192 ASN A C 1
ATOM 1497 O O . ASN A 1 192 ? 4.622 -9.186 -3.268 1.00 93.25 192 ASN A O 1
ATOM 1501 N N . PRO A 1 193 ? 4.681 -11.301 -2.517 1.00 95.00 193 PRO A N 1
ATOM 1502 C CA . PRO A 1 193 ? 6.111 -11.263 -2.206 1.00 95.00 193 PRO A CA 1
ATOM 1503 C C . PRO A 1 193 ? 7.003 -10.962 -3.418 1.00 95.00 193 PRO A C 1
ATOM 1505 O O . PRO A 1 193 ? 8.102 -10.431 -3.269 1.00 95.00 193 PRO A O 1
ATOM 1508 N N . ALA A 1 194 ? 6.567 -11.303 -4.635 1.00 96.12 194 ALA A N 1
ATOM 1509 C CA . ALA A 1 194 ? 7.289 -10.948 -5.855 1.00 96.12 194 ALA A CA 1
ATOM 1510 C C . ALA A 1 194 ? 7.246 -9.437 -6.122 1.00 96.12 194 ALA A C 1
ATOM 1512 O O . ALA A 1 194 ? 8.266 -8.866 -6.498 1.00 96.12 194 ALA A O 1
ATOM 1513 N N . PHE A 1 195 ? 6.107 -8.788 -5.863 1.00 96.06 195 PHE A N 1
ATOM 1514 C CA . PHE A 1 195 ? 5.974 -7.335 -5.971 1.00 96.06 195 PHE A CA 1
ATOM 1515 C C . PHE A 1 195 ? 6.911 -6.625 -4.989 1.00 96.06 195 PHE A C 1
ATOM 1517 O O . PHE A 1 195 ? 7.702 -5.787 -5.415 1.00 96.06 195 PHE A O 1
ATOM 1524 N N . LEU A 1 196 ? 6.898 -7.025 -3.710 1.00 96.19 196 LEU A N 1
ATOM 1525 C CA . LEU A 1 196 ? 7.778 -6.442 -2.691 1.00 96.19 196 LEU A CA 1
ATOM 1526 C C . LEU A 1 196 ? 9.259 -6.623 -3.038 1.00 96.19 196 LEU A C 1
ATOM 1528 O O . LEU A 1 196 ? 10.038 -5.681 -2.914 1.00 96.19 196 LEU A O 1
ATOM 1532 N N . ARG A 1 197 ? 9.667 -7.812 -3.503 1.00 96.88 197 ARG A N 1
ATOM 1533 C CA . ARG A 1 197 ? 11.051 -8.035 -3.950 1.00 96.88 197 ARG A CA 1
ATOM 1534 C C . ARG A 1 197 ? 11.421 -7.129 -5.121 1.00 96.88 197 ARG A C 1
ATOM 1536 O O . ARG A 1 197 ? 12.491 -6.532 -5.088 1.00 96.88 197 ARG A O 1
ATOM 1543 N N . ALA A 1 198 ? 10.544 -7.004 -6.116 1.00 95.94 198 ALA A N 1
ATOM 1544 C CA . ALA A 1 198 ? 10.805 -6.197 -7.302 1.00 95.94 198 ALA A CA 1
ATOM 1545 C C . ALA A 1 198 ? 10.978 -4.710 -6.960 1.00 95.94 198 ALA A C 1
ATOM 1547 O O . ALA A 1 198 ? 11.988 -4.119 -7.333 1.00 95.94 198 ALA A O 1
ATOM 1548 N N . ILE A 1 199 ? 10.050 -4.107 -6.207 1.00 95.88 199 ILE A N 1
ATOM 1549 C CA . ILE A 1 199 ? 10.162 -2.683 -5.848 1.00 95.88 199 ILE A CA 1
ATOM 1550 C C . ILE A 1 199 ? 11.402 -2.414 -4.987 1.00 95.88 199 ILE A C 1
ATOM 1552 O O . ILE A 1 199 ? 12.083 -1.421 -5.209 1.00 95.88 199 ILE A O 1
ATOM 1556 N N . ASN A 1 200 ? 11.763 -3.332 -4.085 1.00 96.12 200 ASN A N 1
ATOM 1557 C CA . ASN A 1 200 ? 12.953 -3.192 -3.246 1.00 96.12 200 ASN A CA 1
ATOM 1558 C C . ASN A 1 200 ? 14.260 -3.317 -4.039 1.00 96.12 200 ASN A C 1
ATOM 1560 O O . ASN A 1 200 ? 15.201 -2.568 -3.788 1.00 96.12 200 ASN A O 1
ATOM 1564 N N . GLN A 1 201 ? 14.321 -4.216 -5.025 1.00 94.44 201 GLN A N 1
ATOM 1565 C CA . GLN A 1 201 ? 15.459 -4.293 -5.946 1.00 94.44 201 GLN A CA 1
ATOM 1566 C C . GLN A 1 201 ? 15.614 -2.999 -6.753 1.00 94.44 201 GLN A C 1
ATOM 1568 O O . GLN A 1 201 ? 16.729 -2.514 -6.934 1.00 94.44 201 GLN A O 1
ATOM 1573 N N . LEU A 1 202 ? 14.501 -2.414 -7.205 1.00 93.38 202 LEU A N 1
ATOM 1574 C CA . LEU A 1 202 ? 14.514 -1.149 -7.939 1.00 93.38 202 LEU A CA 1
ATOM 1575 C C . LEU A 1 202 ? 14.925 0.033 -7.050 1.00 93.38 202 LEU A C 1
ATOM 1577 O O . LEU A 1 202 ? 15.689 0.881 -7.504 1.00 93.38 202 LEU A O 1
ATOM 1581 N N . SER A 1 203 ? 14.492 0.072 -5.787 1.00 91.88 203 SER A N 1
ATOM 1582 C CA . SER A 1 203 ? 14.932 1.089 -4.823 1.00 91.88 203 SER A CA 1
ATOM 1583 C C . SER A 1 203 ? 16.435 0.997 -4.539 1.00 91.88 203 SER A C 1
ATOM 1585 O O . SER A 1 203 ? 17.127 2.009 -4.614 1.00 91.88 203 SER A O 1
ATOM 1587 N N . GLN A 1 204 ? 16.968 -0.211 -4.323 1.00 90.94 204 GLN A N 1
ATOM 1588 C CA . GLN A 1 204 ? 18.413 -0.427 -4.157 1.00 90.94 204 GLN A CA 1
ATOM 1589 C C . GLN A 1 204 ? 19.206 0.001 -5.395 1.00 90.94 204 GLN A C 1
ATOM 1591 O O . GLN A 1 204 ? 20.237 0.663 -5.288 1.00 90.94 204 GLN A O 1
ATOM 1596 N N . LEU A 1 205 ? 18.714 -0.350 -6.585 1.00 89.25 205 LEU A N 1
ATOM 1597 C CA . LEU A 1 205 ? 19.323 0.068 -7.843 1.00 89.25 205 LEU A CA 1
ATOM 1598 C C . LEU A 1 205 ? 19.299 1.593 -7.994 1.00 89.25 205 LEU A C 1
ATOM 1600 O O . LEU A 1 205 ? 20.282 2.172 -8.455 1.00 89.25 205 LEU A O 1
ATOM 1604 N N . SER A 1 206 ? 18.218 2.254 -7.572 1.00 88.38 206 SER A N 1
ATOM 1605 C CA . SER A 1 206 ? 18.152 3.714 -7.585 1.00 88.38 206 SER A CA 1
ATOM 1606 C C . SER A 1 206 ? 19.204 4.350 -6.680 1.00 88.38 206 SER A C 1
ATOM 1608 O O . SER A 1 206 ? 19.800 5.347 -7.079 1.00 88.38 206 SER A O 1
ATOM 1610 N N . ASP A 1 207 ? 19.440 3.803 -5.487 1.00 85.94 207 ASP A N 1
ATOM 1611 C CA . ASP A 1 207 ? 20.452 4.336 -4.567 1.00 85.94 207 ASP A CA 1
ATOM 1612 C C . ASP A 1 207 ? 21.872 4.220 -5.155 1.00 85.94 207 ASP A C 1
ATOM 1614 O O . ASP A 1 207 ? 22.690 5.127 -5.008 1.00 85.94 207 ASP A O 1
ATOM 1618 N N . ILE A 1 208 ? 22.164 3.132 -5.874 1.00 85.75 208 ILE A N 1
ATOM 1619 C CA . ILE A 1 208 ? 23.478 2.907 -6.500 1.00 85.75 208 ILE A CA 1
ATOM 1620 C C . ILE A 1 208 ? 23.688 3.802 -7.729 1.00 85.75 208 ILE A C 1
ATOM 1622 O O . ILE A 1 208 ? 24.776 4.346 -7.922 1.00 85.75 208 ILE A O 1
ATOM 1626 N N . LEU A 1 209 ? 22.674 3.915 -8.593 1.00 82.38 209 LEU A N 1
ATOM 1627 C CA . LEU A 1 209 ? 22.815 4.570 -9.898 1.00 82.38 209 LEU A CA 1
ATOM 1628 C C . LEU A 1 209 ? 22.552 6.079 -9.869 1.00 82.38 209 LEU A C 1
ATOM 1630 O O . LEU A 1 209 ? 23.039 6.786 -10.752 1.00 82.38 209 LEU A O 1
ATOM 1634 N N . PHE A 1 210 ? 21.766 6.567 -8.906 1.00 77.25 210 PHE A N 1
ATOM 1635 C CA . PHE A 1 210 ? 21.259 7.945 -8.894 1.00 77.25 210 PHE A CA 1
ATOM 1636 C C . PHE A 1 210 ? 21.551 8.695 -7.587 1.00 77.25 210 PHE A C 1
ATOM 1638 O O . PHE A 1 210 ? 20.819 9.623 -7.236 1.00 77.25 210 PHE A O 1
ATOM 1645 N N . THR A 1 211 ? 22.616 8.319 -6.878 1.00 67.94 211 THR A N 1
ATOM 1646 C CA . THR A 1 211 ? 23.118 9.052 -5.709 1.00 67.94 211 THR A CA 1
ATOM 1647 C C . THR A 1 211 ? 23.574 10.458 -6.127 1.00 67.94 211 THR A C 1
ATOM 1649 O O . THR A 1 211 ? 24.417 10.611 -7.003 1.00 67.94 211 THR A O 1
ATOM 1652 N N . ASP A 1 212 ? 22.949 11.482 -5.538 1.00 56.91 212 ASP A N 1
ATOM 1653 C CA . ASP A 1 212 ? 23.232 12.917 -5.689 1.00 56.91 212 ASP A CA 1
ATOM 1654 C C . ASP A 1 212 ? 23.491 13.429 -7.114 1.00 56.91 212 ASP A C 1
ATOM 1656 O O . ASP A 1 212 ? 24.617 13.739 -7.501 1.00 56.91 212 ASP A O 1
ATOM 1660 N N . GLY A 1 213 ? 22.401 13.601 -7.875 1.00 53.69 213 GLY A N 1
ATOM 1661 C CA . GLY A 1 213 ? 22.257 14.611 -8.941 1.00 53.69 213 GLY A CA 1
ATOM 1662 C C . GLY A 1 213 ? 23.189 14.532 -10.160 1.00 53.69 213 GLY A C 1
ATOM 1663 O O . GLY A 1 213 ? 22.943 15.219 -11.150 1.00 53.69 213 GLY A O 1
ATOM 1664 N N . SER A 1 214 ? 24.211 13.687 -10.136 1.00 48.03 214 SER A N 1
ATOM 1665 C CA . SER A 1 214 ? 25.222 13.537 -11.171 1.00 48.03 214 SER A CA 1
ATOM 1666 C C . SER A 1 214 ? 25.227 12.094 -11.657 1.00 48.03 214 SER A C 1
ATOM 1668 O O . SER A 1 214 ? 25.167 11.135 -10.895 1.00 48.03 214 SER A O 1
ATOM 1670 N N . GLN A 1 215 ? 25.178 11.948 -12.973 1.00 57.62 215 GLN A N 1
ATOM 1671 C CA . GLN A 1 215 ? 25.117 10.654 -13.625 1.00 57.62 215 GLN A CA 1
ATOM 1672 C C . GLN A 1 215 ? 26.414 9.871 -13.383 1.00 57.62 215 GLN A C 1
ATOM 1674 O O . GLN A 1 215 ? 27.491 10.353 -13.722 1.00 57.62 215 GLN A O 1
ATOM 1679 N N . GLY A 1 216 ? 26.270 8.631 -12.909 1.00 52.66 216 GLY A N 1
ATOM 1680 C CA . GLY A 1 216 ? 27.254 7.563 -13.082 1.00 52.66 216 GLY A CA 1
ATOM 1681 C C . GLY A 1 216 ? 28.138 7.289 -11.869 1.00 52.66 216 GLY A C 1
ATOM 1682 O O . GLY A 1 216 ? 29.019 8.070 -11.521 1.00 52.66 216 GLY A O 1
ATOM 1683 N N . SER A 1 217 ? 27.984 6.097 -11.292 1.00 54.88 217 SER A N 1
ATOM 1684 C CA . SER A 1 217 ? 28.997 5.495 -10.427 1.00 54.88 217 SER A CA 1
ATOM 1685 C C . SER A 1 217 ? 30.302 5.360 -11.231 1.00 54.88 217 SER A C 1
ATOM 1687 O O . SER A 1 217 ? 30.351 4.632 -12.226 1.00 54.88 217 SER A O 1
ATOM 1689 N N . ALA A 1 218 ? 31.365 6.068 -10.842 1.00 58.25 218 ALA A N 1
ATOM 1690 C CA . ALA A 1 218 ? 32.659 5.961 -11.511 1.00 58.25 218 ALA A CA 1
ATOM 1691 C C . ALA A 1 218 ? 33.296 4.592 -11.209 1.00 58.25 218 ALA A C 1
ATOM 1693 O O . ALA A 1 218 ? 33.845 4.370 -10.130 1.00 58.25 218 ALA A O 1
ATOM 1694 N N . LEU A 1 219 ? 33.227 3.659 -12.161 1.00 61.34 219 LEU A N 1
ATOM 1695 C CA . LEU A 1 219 ? 33.978 2.405 -12.096 1.00 61.34 219 LEU A CA 1
ATOM 1696 C C . LEU A 1 219 ? 35.428 2.650 -12.527 1.00 61.34 219 LEU A C 1
ATOM 1698 O O . LEU A 1 219 ? 35.695 2.995 -13.677 1.00 61.34 219 LEU A O 1
ATOM 1702 N N . SER A 1 220 ? 36.373 2.431 -11.612 1.00 59.03 220 SER A N 1
ATOM 1703 C CA . SER A 1 220 ? 37.801 2.422 -11.931 1.00 59.03 220 SER A CA 1
ATOM 1704 C C . SER A 1 220 ? 38.266 0.989 -12.184 1.00 59.03 220 SER A C 1
ATOM 1706 O O . SER A 1 220 ? 38.194 0.137 -11.297 1.00 59.03 220 SER A O 1
ATOM 1708 N N . TYR A 1 221 ? 38.748 0.717 -13.397 1.00 69.38 221 TYR A N 1
ATOM 1709 C CA . TYR A 1 221 ? 39.376 -0.556 -13.743 1.00 69.38 221 TYR A CA 1
ATOM 1710 C C . TYR A 1 221 ? 40.891 -0.437 -13.594 1.00 69.38 221 TYR A C 1
ATOM 1712 O O . TYR A 1 221 ? 41.520 0.416 -14.219 1.00 69.38 221 TYR A O 1
ATOM 1720 N N . ARG A 1 222 ? 41.496 -1.332 -12.805 1.00 71.38 222 ARG A N 1
ATOM 1721 C CA . ARG A 1 222 ? 42.955 -1.481 -12.738 1.00 71.38 222 ARG A CA 1
ATOM 1722 C C . ARG A 1 222 ? 43.373 -2.687 -13.585 1.00 71.38 222 ARG A C 1
ATOM 1724 O O . ARG A 1 222 ? 43.072 -3.812 -13.186 1.00 71.38 222 ARG A O 1
ATOM 1731 N N . PRO A 1 223 ? 44.049 -2.499 -14.732 1.00 68.25 223 PRO A N 1
ATOM 1732 C CA . PRO A 1 223 ? 44.527 -3.628 -15.516 1.00 68.25 223 PRO A CA 1
ATOM 1733 C C . PRO A 1 223 ? 45.580 -4.415 -14.724 1.00 68.25 223 PRO A C 1
ATOM 1735 O O . PRO A 1 223 ? 46.528 -3.845 -14.178 1.00 68.25 223 PRO A O 1
ATOM 1738 N N . GLY A 1 224 ? 45.403 -5.735 -14.645 1.00 72.56 224 GLY A N 1
ATOM 1739 C CA . GLY A 1 224 ? 46.408 -6.643 -14.101 1.00 72.56 224 GLY A CA 1
ATOM 1740 C C . GLY A 1 224 ? 47.554 -6.810 -15.095 1.00 72.56 224 GLY A C 1
ATOM 1741 O O . GLY A 1 224 ? 47.318 -7.125 -16.260 1.00 72.56 224 GLY A O 1
ATOM 1742 N N . LEU A 1 225 ? 48.796 -6.597 -14.653 1.00 69.25 225 LEU A N 1
ATOM 1743 C CA . LEU A 1 225 ? 49.968 -6.863 -15.488 1.00 69.25 225 LEU A CA 1
ATOM 1744 C C . LEU A 1 225 ? 50.055 -8.371 -15.789 1.00 69.25 225 LEU A C 1
ATOM 1746 O O . LEU A 1 225 ? 49.946 -9.177 -14.859 1.00 69.25 225 LEU A O 1
ATOM 1750 N N . PRO A 1 226 ? 50.270 -8.781 -17.053 1.00 69.12 226 PRO A N 1
ATOM 1751 C CA . PRO A 1 226 ? 50.415 -10.190 -17.391 1.00 69.12 226 PRO A CA 1
ATOM 1752 C C . PRO A 1 226 ? 51.650 -10.773 -16.692 1.00 69.12 226 PRO A C 1
ATOM 1754 O O . PRO A 1 226 ? 52.747 -10.213 -16.770 1.00 69.12 226 PRO A O 1
ATOM 1757 N N . ARG A 1 227 ? 51.486 -11.914 -16.007 1.00 68.69 227 ARG A N 1
ATOM 1758 C CA . ARG A 1 227 ? 52.612 -12.676 -15.443 1.00 68.69 227 ARG A CA 1
ATOM 1759 C C . ARG A 1 227 ? 53.558 -13.054 -16.586 1.00 68.69 227 ARG A C 1
ATOM 1761 O O . ARG A 1 227 ? 53.193 -13.847 -17.450 1.00 68.69 227 ARG A O 1
ATOM 1768 N N . ARG A 1 228 ? 54.778 -12.505 -16.582 1.00 61.03 228 ARG A N 1
ATOM 1769 C CA . ARG A 1 228 ? 55.873 -13.003 -17.427 1.00 61.03 228 ARG A CA 1
ATOM 1770 C C . ARG A 1 228 ? 56.083 -14.481 -17.098 1.00 61.03 228 ARG A C 1
ATOM 1772 O O . ARG A 1 228 ? 56.441 -14.815 -15.974 1.00 61.03 228 ARG A O 1
ATOM 1779 N N . LEU A 1 229 ? 55.860 -15.352 -18.077 1.00 56.19 229 LEU A N 1
ATOM 1780 C CA . LEU A 1 229 ? 56.319 -16.734 -18.014 1.00 56.19 229 LEU A CA 1
ATOM 1781 C C . LEU A 1 229 ? 57.850 -16.708 -18.083 1.00 56.19 229 LEU A C 1
ATOM 1783 O O . LEU A 1 229 ? 58.422 -16.358 -19.118 1.00 56.19 229 LEU A O 1
ATOM 1787 N N . SER A 1 230 ? 58.514 -17.032 -16.974 1.00 56.50 230 SER A N 1
ATOM 1788 C CA . SER A 1 230 ? 59.951 -17.294 -16.961 1.00 56.50 230 SER A CA 1
ATOM 1789 C C . SER A 1 230 ? 60.223 -18.516 -17.835 1.00 56.50 230 SER A C 1
ATOM 1791 O O . SER A 1 230 ? 59.852 -19.633 -17.481 1.00 56.50 230 SER A O 1
ATOM 1793 N N . ARG A 1 231 ? 60.851 -18.311 -18.999 1.00 54.75 231 ARG A N 1
ATOM 1794 C CA . ARG A 1 231 ? 61.484 -19.404 -19.742 1.00 54.75 231 ARG A CA 1
ATOM 1795 C C . ARG A 1 231 ? 62.690 -19.865 -18.930 1.00 54.75 231 ARG A C 1
ATOM 1797 O O . ARG A 1 231 ? 63.691 -19.158 -18.883 1.00 54.75 231 ARG A O 1
ATOM 1804 N N . HIS A 1 232 ? 62.583 -21.026 -18.296 1.00 54.75 232 HIS A N 1
ATOM 1805 C CA . HIS A 1 232 ? 63.762 -21.780 -17.891 1.00 54.75 232 HIS A CA 1
ATOM 1806 C C . HIS A 1 232 ? 64.367 -22.400 -19.158 1.00 54.75 232 HIS A C 1
ATOM 1808 O O . HIS A 1 232 ? 63.658 -23.069 -19.910 1.00 54.75 232 HIS A O 1
ATOM 1814 N N . SER A 1 233 ? 65.628 -22.059 -19.434 1.00 60.16 233 SER A N 1
ATOM 1815 C CA . SER A 1 233 ? 66.511 -22.812 -20.337 1.00 60.16 233 SER A CA 1
ATOM 1816 C C . SER A 1 233 ? 67.247 -23.871 -19.536 1.00 60.16 233 SER A C 1
ATOM 1818 O O . SER A 1 233 ? 67.501 -23.593 -18.341 1.00 60.16 233 SER A O 1
#